Protein AF-0000000079574911 (afdb_homodimer)

pLDDT: mean 96.58, std 6.2, range [45.34, 98.94]

Radius of gyration: 18.19 Å; Cα contacts (8 Å, |Δi|>4): 536; chains: 2; bounding box: 44×53×42 Å

Nearest PDB structures (foldseek):
  3i4s-assembly1_B  TM=9.202E-01  e=1.254E-10  Bradyrhizobium japonicum
  3nrd-assembly1_A  TM=9.261E-01  e=1.415E-10  Sinorhizobium meliloti 1021
  3ohe-assembly1_B  TM=9.114E-01  e=4.460E-10  Marinobacter nauticus VT8
  3i24-assembly1_B  TM=9.074E-01  e=1.405E-09  Aliivibrio fischeri ES114
  2oik-assembly2_D  TM=7.688E-01  e=1.503E-10  Methylobacillus flagellatus KT

Sequence (278 aa):
MKDCYYCEKGEKLNQLMTHIADMGNASIYLFRDQTHKGKCIVVFNTDHRTEWYQLNQEEQSELIYAVAKTAEALHNVFNPDKINYATYGDKVSHLHVHVVPKYENGPDWGGPFKDDRTPVILSEEEYIRRVEQIREHLTMKDCYYCEKGEKLNQLMTHIADMGNASIYLFRDQTHKGKCIVVFNTDHRTEWYQLNQEEQSELIYAVAKTAEALHNVFNPDKINYATYGDKVSHLHVHVVPKYENGPDWGGPFKDDRTPVILSEEEYIRRVEQIREHLT

Structure (mmCIF, N/CA/C/O backbone):
data_AF-0000000079574911-model_v1
#
loop_
_entity.id
_entity.type
_entity.pdbx_description
1 polymer 'HIT domain-containing protein'
#
loop_
_atom_site.group_PDB
_atom_site.id
_atom_site.type_symbol
_atom_site.label_atom_id
_atom_site.label_alt_id
_atom_site.label_comp_id
_atom_site.label_asym_id
_atom_site.label_entity_id
_atom_site.label_seq_id
_atom_site.pdbx_PDB_ins_code
_atom_site.Cartn_x
_atom_site.Cartn_y
_atom_site.Cartn_z
_atom_site.occupancy
_atom_site.B_iso_or_equiv
_atom_site.auth_seq_id
_atom_site.auth_comp_id
_atom_site.auth_asym_id
_atom_site.auth_atom_id
_atom_site.pdbx_PDB_model_num
ATOM 1 N N . MET A 1 1 ? -19.406 10.469 -11.781 1 45.34 1 MET A N 1
ATOM 2 C CA . MET A 1 1 ? -18.891 9.688 -10.664 1 45.34 1 MET A CA 1
ATOM 3 C C . MET A 1 1 ? -19.438 10.188 -9.336 1 45.34 1 MET A C 1
ATOM 5 O O . MET A 1 1 ? -18.938 11.172 -8.781 1 45.34 1 MET A O 1
ATOM 9 N N . LYS A 1 2 ? -20.672 10.102 -8.828 1 58.12 2 LYS A N 1
ATOM 10 C CA . LYS A 1 2 ? -21.484 10.68 -7.766 1 58.12 2 LYS A CA 1
ATOM 11 C C . LYS A 1 2 ? -21.062 10.164 -6.395 1 58.12 2 LYS A C 1
ATOM 13 O O . LYS A 1 2 ? -20.766 8.969 -6.238 1 58.12 2 LYS A O 1
ATOM 18 N N . ASP A 1 3 ? -20.297 11.102 -5.555 1 84.62 3 ASP A N 1
ATOM 19 C CA . ASP A 1 3 ? -20.156 11.016 -4.102 1 84.62 3 ASP A CA 1
ATOM 20 C C . ASP A 1 3 ? -18.734 10.633 -3.711 1 84.62 3 ASP A C 1
ATOM 22 O O . ASP A 1 3 ? -18.531 9.805 -2.82 1 84.62 3 ASP A O 1
ATOM 26 N N . CYS A 1 4 ? -17.812 10.898 -4.559 1 94 4 CYS A N 1
ATOM 27 C CA . CYS A 1 4 ? -16.422 10.734 -4.191 1 94 4 CYS A CA 1
ATOM 28 C C . CYS A 1 4 ? -15.844 12.031 -3.625 1 94 4 CYS A C 1
ATOM 30 O O . CYS A 1 4 ? -15.625 12.992 -4.359 1 94 4 CYS A O 1
ATOM 32 N N . TYR A 1 5 ? -15.531 12.031 -2.363 1 91.75 5 TYR A N 1
ATOM 33 C CA . TYR A 1 5 ? -15.156 13.289 -1.727 1 91.75 5 TYR A CA 1
ATOM 34 C C . TYR A 1 5 ? -13.742 13.695 -2.111 1 91.75 5 TYR A C 1
ATOM 36 O O . TYR A 1 5 ? -13.344 14.844 -1.914 1 91.75 5 TYR A O 1
ATOM 44 N N . TYR A 1 6 ? -12.953 12.75 -2.66 1 95.12 6 TYR A N 1
ATOM 45 C CA . TYR A 1 6 ? -11.648 13.133 -3.197 1 95.12 6 TYR A CA 1
ATOM 46 C C . TYR A 1 6 ? -11.805 13.906 -4.496 1 95.12 6 TYR A C 1
ATOM 48 O O . TYR A 1 6 ? -11.023 14.82 -4.781 1 95.12 6 TYR A O 1
ATOM 56 N N . CYS A 1 7 ? -12.781 13.5 -5.309 1 94.5 7 CYS A N 1
ATOM 57 C CA . CYS A 1 7 ? -13.055 14.211 -6.555 1 94.5 7 CYS A CA 1
ATOM 58 C C . CYS A 1 7 ? -13.664 15.586 -6.281 1 94.5 7 CYS A C 1
ATOM 60 O O . CYS A 1 7 ? -13.352 16.547 -6.977 1 94.5 7 CYS A O 1
ATOM 62 N N . GLU A 1 8 ? -14.516 15.555 -5.293 1 91.44 8 GLU A N 1
ATOM 63 C CA . GLU A 1 8 ? -15.258 16.781 -4.992 1 91.44 8 GLU A CA 1
ATOM 64 C C . GLU A 1 8 ? -14.375 17.797 -4.277 1 91.44 8 GLU A C 1
ATOM 66 O O . GLU A 1 8 ? -14.523 19 -4.48 1 91.44 8 GLU A O 1
ATOM 71 N N . LYS A 1 9 ? -13.461 17.359 -3.43 1 91.06 9 LYS A N 1
ATOM 72 C CA . LYS A 1 9 ? -12.539 18.172 -2.639 1 91.06 9 LYS A CA 1
ATOM 73 C C . LYS A 1 9 ? -13.297 19.188 -1.793 1 91.06 9 LYS A C 1
ATOM 75 O O . LYS A 1 9 ? -12.945 20.375 -1.766 1 91.06 9 LYS A O 1
ATOM 80 N N . GLY A 1 10 ? -14.328 18.75 -1.106 1 90.69 10 GLY A N 1
ATOM 81 C CA . GLY A 1 10 ? -15.211 19.641 -0.366 1 90.69 10 GLY A CA 1
ATOM 82 C C . GLY A 1 10 ? -15.125 19.438 1.137 1 90.69 10 GLY A C 1
ATOM 83 O O . GLY A 1 10 ? -14.07 19.094 1.668 1 90.69 10 GLY A O 1
ATOM 84 N N . GLU A 1 11 ? -16.234 19.75 1.777 1 91.69 11 GLU A N 1
ATOM 85 C CA . GLU A 1 11 ? -16.297 19.812 3.234 1 91.69 11 GLU A CA 1
ATOM 86 C C . GLU A 1 11 ? -16.016 18.438 3.859 1 91.69 11 GLU A C 1
ATOM 88 O O . GLU A 1 11 ? -15.367 18.359 4.898 1 91.69 11 GLU A O 1
ATOM 93 N N . LYS A 1 12 ? -16.562 17.5 3.24 1 92.81 12 LYS A N 1
ATOM 94 C CA . LYS A 1 12 ? -16.344 16.156 3.789 1 92.81 12 LYS A CA 1
ATOM 95 C C . LYS A 1 12 ? -14.867 15.812 3.852 1 92.81 12 LYS A C 1
ATOM 97 O O . LYS A 1 12 ? -14.391 15.281 4.855 1 92.81 12 LYS A O 1
ATOM 102 N N . LEU A 1 13 ? -14.141 16.047 2.789 1 94.88 13 LEU A N 1
ATOM 103 C CA . LEU A 1 13 ? -12.703 15.82 2.76 1 94.88 13 LEU A CA 1
ATOM 104 C C . LEU A 1 13 ? -12.008 16.625 3.854 1 94.88 13 LEU A C 1
ATOM 106 O O . LEU A 1 13 ? -11.156 16.094 4.578 1 94.88 13 LEU A O 1
ATOM 110 N N . ASN A 1 14 ? -12.445 17.812 4.117 1 93.44 14 ASN A N 1
ATOM 111 C CA . ASN A 1 14 ? -11.82 18.719 5.07 1 93.44 14 ASN A CA 1
ATOM 112 C C . ASN A 1 14 ? -12.086 18.297 6.512 1 93.44 14 ASN A C 1
ATOM 114 O O . ASN A 1 14 ? -11.328 18.641 7.418 1 93.44 14 ASN A O 1
ATOM 118 N N . GLN A 1 15 ? -13.148 17.656 6.672 1 94.88 15 GLN A N 1
ATOM 119 C CA . GLN A 1 15 ? -13.461 17.141 8 1 94.88 15 GLN A CA 1
ATOM 120 C C . GLN A 1 15 ? -12.578 15.953 8.352 1 94.88 15 GLN A C 1
ATOM 122 O O . GLN A 1 15 ? -12.305 15.703 9.531 1 94.88 15 GLN A O 1
ATOM 127 N N . LEU A 1 16 ? -12.016 15.359 7.32 1 96.31 16 LEU A N 1
ATOM 128 C CA . LEU A 1 16 ? -11.289 14.109 7.543 1 96.31 16 LEU A CA 1
ATOM 129 C C . LEU A 1 16 ? -9.789 14.352 7.578 1 96.31 16 LEU A C 1
ATOM 131 O O . LEU A 1 16 ? -9.039 13.555 8.141 1 96.31 16 LEU A O 1
ATOM 135 N N . MET A 1 17 ? -9.383 15.406 6.891 1 97.81 17 MET A N 1
ATOM 136 C CA . MET A 1 17 ? -7.941 15.586 6.758 1 97.81 17 MET A CA 1
ATOM 137 C C . MET A 1 17 ? -7.602 17.031 6.402 1 97.81 17 MET A C 1
ATOM 139 O O . MET A 1 17 ? -8.461 17.766 5.91 1 97.81 17 MET A O 1
ATOM 143 N N . THR A 1 18 ? -6.391 17.438 6.668 1 97.94 18 THR A N 1
ATOM 144 C CA . THR A 1 18 ? -5.891 18.781 6.402 1 97.94 18 THR A CA 1
ATOM 145 C C . THR A 1 18 ? -4.879 18.766 5.262 1 97.94 18 THR A C 1
ATOM 147 O O . THR A 1 18 ? -3.924 17.984 5.281 1 97.94 18 THR A O 1
ATOM 150 N N . HIS A 1 19 ? -5.059 19.625 4.355 1 98.12 19 HIS A N 1
ATOM 151 C CA . HIS A 1 19 ? -4.184 19.703 3.191 1 98.12 19 HIS A CA 1
ATOM 152 C C . HIS A 1 19 ? -2.785 20.172 3.588 1 98.12 19 HIS A C 1
ATOM 154 O O . HIS A 1 19 ? -2.641 21.125 4.363 1 98.12 19 HIS A O 1
ATOM 160 N N . ILE A 1 20 ? -1.812 19.516 3.059 1 98.69 20 ILE A N 1
ATOM 161 C CA . ILE A 1 20 ? -0.427 19.891 3.316 1 98.69 20 ILE A CA 1
ATOM 162 C C . ILE A 1 20 ? 0.171 20.547 2.07 1 98.69 20 ILE A C 1
ATOM 164 O O . ILE A 1 20 ? 0.67 21.672 2.131 1 98.69 20 ILE A O 1
ATOM 168 N N . ALA A 1 21 ? 0.133 19.828 0.912 1 98.5 21 ALA A N 1
ATOM 169 C CA . ALA A 1 21 ? 0.752 20.312 -0.324 1 98.5 21 ALA A CA 1
ATOM 170 C C . ALA A 1 21 ? 0.269 19.5 -1.524 1 98.5 21 ALA A C 1
ATOM 172 O O . ALA A 1 21 ? -0.296 18.422 -1.362 1 98.5 21 ALA A O 1
ATOM 173 N N . ASP A 1 22 ? 0.431 20.109 -2.68 1 98.12 22 ASP A N 1
ATOM 174 C CA . ASP A 1 22 ? 0.343 19.359 -3.936 1 98.12 22 ASP A CA 1
ATOM 175 C C . ASP A 1 22 ? 1.729 19.109 -4.523 1 98.12 22 ASP A C 1
ATOM 177 O O . ASP A 1 22 ? 2.611 19.969 -4.441 1 98.12 22 ASP A O 1
ATOM 181 N N . MET A 1 23 ? 1.901 17.953 -5.043 1 97.69 23 MET A N 1
ATOM 182 C CA . MET A 1 23 ? 3.146 17.562 -5.703 1 97.69 23 MET A CA 1
ATOM 183 C C . MET A 1 23 ? 2.865 16.781 -6.98 1 97.69 23 MET A C 1
ATOM 185 O O . MET A 1 23 ? 2.58 15.586 -6.934 1 97.69 23 MET A O 1
ATOM 189 N N . GLY A 1 24 ? 3.07 17.469 -8.102 1 97.31 24 GLY A N 1
ATOM 190 C CA . GLY A 1 24 ? 2.717 16.812 -9.352 1 97.31 24 GLY A CA 1
ATOM 191 C C . GLY A 1 24 ? 1.253 16.422 -9.422 1 97.31 24 GLY A C 1
ATOM 192 O O . GLY A 1 24 ? 0.369 17.266 -9.266 1 97.31 24 GLY A O 1
ATOM 193 N N . ASN A 1 25 ? 0.989 15.125 -9.641 1 98.62 25 ASN A N 1
ATOM 194 C CA . ASN A 1 25 ? -0.375 14.617 -9.758 1 98.62 25 ASN A CA 1
ATOM 195 C C . ASN A 1 25 ? -0.915 14.133 -8.422 1 98.62 25 ASN A C 1
ATOM 197 O O . ASN A 1 25 ? -1.864 13.344 -8.383 1 98.62 25 ASN A O 1
ATOM 201 N N . ALA A 1 26 ? -0.334 14.578 -7.332 1 98.69 26 ALA A N 1
ATOM 202 C CA . ALA A 1 26 ? -0.709 14.102 -6.004 1 98.69 26 ALA A CA 1
ATOM 203 C C . ALA A 1 26 ? -1.082 15.258 -5.086 1 98.69 26 ALA A C 1
ATOM 205 O O . ALA A 1 26 ? -0.476 16.328 -5.152 1 98.69 26 ALA A O 1
ATOM 206 N N . SER A 1 27 ? -2.074 15.016 -4.27 1 98.62 27 SER A N 1
ATOM 207 C CA . SER A 1 27 ? -2.35 15.867 -3.117 1 98.62 27 SER A CA 1
ATOM 208 C C . SER A 1 27 ? -2.041 15.148 -1.81 1 98.62 27 SER A C 1
ATOM 210 O O . SER A 1 27 ? -2.393 13.977 -1.641 1 98.62 27 SER A O 1
ATOM 212 N N . ILE A 1 28 ? -1.37 15.844 -0.917 1 98.88 28 ILE A N 1
ATOM 213 C CA . ILE A 1 28 ? -0.935 15.273 0.352 1 98.88 28 ILE A CA 1
ATOM 214 C C . ILE A 1 28 ? -1.732 15.891 1.498 1 98.88 28 ILE A C 1
ATOM 216 O O . ILE A 1 28 ? -1.882 17.109 1.57 1 98.88 28 ILE A O 1
ATOM 220 N N . TYR A 1 29 ? -2.221 15.039 2.4 1 98.88 29 TYR A N 1
ATOM 221 C CA . TYR A 1 29 ? -3.031 15.484 3.529 1 98.88 29 TYR A CA 1
ATOM 222 C C . TYR A 1 29 ? -2.52 14.883 4.836 1 98.88 29 TYR A C 1
ATOM 224 O O . TYR A 1 29 ? -2.033 13.75 4.855 1 98.88 29 TYR A O 1
ATOM 232 N N . LEU A 1 30 ? -2.613 15.656 5.898 1 98.94 30 LEU A N 1
ATOM 233 C CA . LEU A 1 30 ? -2.518 15.094 7.242 1 98.94 30 LEU A CA 1
ATOM 234 C C . LEU A 1 30 ? -3.867 14.555 7.707 1 98.94 30 LEU A C 1
ATOM 236 O O . LEU A 1 30 ? -4.855 15.297 7.738 1 98.94 30 LEU A O 1
ATOM 240 N N . PHE A 1 31 ? -3.93 13.297 7.98 1 98.75 31 PHE A N 1
ATOM 241 C CA . PHE A 1 31 ? -5.18 12.695 8.422 1 98.75 31 PHE A CA 1
ATOM 242 C C . PHE A 1 31 ? -5.559 13.195 9.812 1 98.75 31 PHE A C 1
ATOM 244 O O . PHE A 1 31 ? -4.684 13.406 10.656 1 98.75 31 PHE A O 1
ATOM 251 N N . ARG A 1 32 ? -6.75 13.359 10.094 1 98 32 ARG A N 1
ATOM 252 C CA . ARG A 1 32 ? -7.168 13.906 11.375 1 98 32 ARG A CA 1
ATOM 253 C C . ARG A 1 32 ? -6.953 12.898 12.5 1 98 32 ARG A C 1
ATOM 255 O O . ARG A 1 32 ? -6.59 13.273 13.617 1 98 32 ARG A O 1
ATOM 262 N N . ASP A 1 33 ? -7.336 11.594 12.227 1 98.19 33 ASP A N 1
ATOM 263 C CA . ASP A 1 33 ? -7.035 10.562 13.219 1 98.19 33 ASP A CA 1
ATOM 264 C C . ASP A 1 33 ? -5.535 10.281 13.281 1 98.19 33 ASP A C 1
ATOM 266 O O . ASP A 1 33 ? -4.965 9.688 12.367 1 98.19 33 ASP A O 1
ATOM 270 N N . GLN A 1 34 ? -4.938 10.641 14.414 1 98.56 34 GLN A N 1
ATOM 271 C CA . GLN A 1 34 ? -3.488 10.531 14.555 1 98.56 34 GLN A CA 1
ATOM 272 C C . GLN A 1 34 ? -3.113 9.43 15.547 1 98.56 34 GLN A C 1
ATOM 274 O O . GLN A 1 34 ? -2.137 9.562 16.281 1 98.56 34 GLN A O 1
ATOM 279 N N . THR A 1 35 ? -3.996 8.391 15.578 1 98.38 35 THR A N 1
ATOM 280 C CA . THR A 1 35 ? -3.604 7.184 16.297 1 98.38 35 THR A CA 1
ATOM 281 C C . THR A 1 35 ? -2.166 6.797 15.969 1 98.38 35 THR A C 1
ATOM 283 O O . THR A 1 35 ? -1.395 6.43 16.859 1 98.38 35 THR A O 1
ATOM 286 N N . HIS A 1 36 ? -1.841 6.828 14.688 1 98.56 36 HIS A N 1
ATOM 287 C CA . HIS A 1 36 ? -0.463 6.734 14.219 1 98.56 36 HIS A CA 1
ATOM 288 C C . HIS A 1 36 ? 0.112 8.109 13.906 1 98.56 36 HIS A C 1
ATOM 290 O O . HIS A 1 36 ? -0.225 8.719 12.891 1 98.56 36 HIS A O 1
ATOM 296 N N . LYS A 1 37 ? 0.982 8.547 14.789 1 98.62 37 LYS A N 1
ATOM 297 C CA . LYS A 1 37 ? 1.513 9.906 14.719 1 98.62 37 LYS A CA 1
ATOM 298 C C . LYS A 1 37 ? 2.158 10.172 13.359 1 98.62 37 LYS A C 1
ATOM 300 O O . LYS A 1 37 ? 3.121 9.508 12.984 1 98.62 37 LYS A O 1
ATOM 305 N N . GLY A 1 38 ? 1.586 11.164 12.641 1 98.81 38 GLY A N 1
ATOM 306 C CA . GLY A 1 38 ? 2.141 11.57 11.359 1 98.81 38 GLY A CA 1
ATOM 307 C C . GLY A 1 38 ? 1.411 10.969 10.172 1 98.81 38 GLY A C 1
ATOM 308 O O . GLY A 1 38 ? 1.747 11.25 9.023 1 98.81 38 GLY A O 1
ATOM 309 N N . LYS A 1 39 ? 0.353 10.164 10.445 1 98.88 39 LYS A N 1
ATOM 310 C CA . LYS A 1 39 ? -0.368 9.508 9.359 1 98.88 39 LYS A CA 1
ATOM 311 C C . LYS A 1 39 ? -0.831 10.523 8.312 1 98.88 39 LYS A C 1
ATOM 313 O O . LYS A 1 39 ? -1.514 11.492 8.648 1 98.88 39 LYS A O 1
ATOM 318 N N . CYS A 1 40 ? -0.491 10.266 7.102 1 98.94 40 CYS A N 1
ATOM 319 C CA . CYS A 1 40 ? -0.883 11.086 5.965 1 98.94 40 CYS A CA 1
ATOM 320 C C . CYS A 1 40 ? -1.604 10.25 4.91 1 98.94 40 CYS A C 1
ATOM 322 O O . CYS A 1 40 ? -1.5 9.023 4.906 1 98.94 40 CYS A O 1
ATOM 324 N N . ILE A 1 41 ? -2.299 10.953 4.078 1 98.81 41 ILE A N 1
ATOM 325 C CA . ILE A 1 41 ? -2.928 10.391 2.887 1 98.81 41 ILE A CA 1
ATOM 326 C C . ILE A 1 41 ? -2.398 11.102 1.643 1 98.81 41 ILE A C 1
ATOM 328 O O . ILE A 1 41 ? -2.355 12.336 1.596 1 98.81 41 ILE A O 1
ATOM 332 N N . VAL A 1 42 ? -1.888 10.359 0.712 1 98.94 42 VAL A N 1
ATOM 333 C CA . VAL A 1 42 ? -1.497 10.891 -0.589 1 98.94 42 VAL A CA 1
ATOM 334 C C . VAL A 1 42 ? -2.51 10.469 -1.648 1 98.94 42 VAL A C 1
ATOM 336 O O . VAL A 1 42 ? -2.729 9.273 -1.859 1 98.94 42 VAL A O 1
ATOM 339 N N . VAL A 1 43 ? -3.105 11.445 -2.328 1 98.75 43 VAL A N 1
ATOM 340 C CA . VAL A 1 43 ? -4.227 11.203 -3.23 1 98.75 43 VAL A CA 1
ATOM 341 C C . VAL A 1 43 ? -3.807 11.5 -4.668 1 98.75 43 VAL A C 1
ATOM 343 O O . VAL A 1 43 ? -3.188 12.531 -4.941 1 98.75 43 VAL A O 1
ATOM 346 N N . PHE A 1 44 ? -4.047 10.539 -5.605 1 98.88 44 PHE A N 1
ATOM 347 C CA . PHE A 1 44 ? -3.951 10.891 -7.016 1 98.88 44 PHE A CA 1
ATOM 348 C C . PHE A 1 44 ? -4.98 11.953 -7.383 1 98.88 44 PHE A C 1
ATOM 350 O O . PHE A 1 44 ? -6.184 11.727 -7.262 1 98.88 44 PHE A O 1
ATOM 357 N N . ASN A 1 45 ? -4.559 13.086 -7.949 1 97.62 45 ASN A N 1
ATOM 358 C CA . ASN A 1 45 ? -5.477 14.219 -7.945 1 97.62 45 ASN A CA 1
ATOM 359 C C . ASN A 1 45 ? -5.836 14.656 -9.367 1 97.62 45 ASN A C 1
ATOM 361 O O . ASN A 1 45 ? -6.449 15.703 -9.562 1 97.62 45 ASN A O 1
ATOM 365 N N . THR A 1 46 ? -5.523 13.898 -10.375 1 95.44 46 THR A N 1
ATOM 366 C CA . THR A 1 46 ? -5.785 14.305 -11.75 1 95.44 46 THR A CA 1
ATOM 367 C C . THR A 1 46 ? -7.195 13.906 -12.172 1 95.44 46 THR A C 1
ATOM 369 O O . THR A 1 46 ? -7.891 14.68 -12.836 1 95.44 46 THR A O 1
ATOM 372 N N . ASP A 1 47 ? -7.586 12.727 -11.859 1 95.81 47 ASP A N 1
ATOM 373 C CA . ASP A 1 47 ? -8.891 12.164 -12.188 1 95.81 47 ASP A CA 1
ATOM 374 C C . ASP A 1 47 ? -9.258 11.023 -11.242 1 95.81 47 ASP A C 1
ATOM 376 O O . ASP A 1 47 ? -8.445 10.625 -10.406 1 95.81 47 ASP A O 1
ATOM 380 N N . HIS A 1 48 ? -10.539 10.656 -11.352 1 97.44 48 HIS A N 1
ATOM 381 C CA . HIS A 1 48 ? -10.953 9.5 -10.562 1 97.44 48 HIS A CA 1
ATOM 382 C C . HIS A 1 48 ? -10.406 8.203 -11.148 1 97.44 48 HIS A C 1
ATOM 384 O O . HIS A 1 48 ? -10.875 7.746 -12.195 1 97.44 48 HIS A O 1
ATOM 390 N N . ARG A 1 49 ? -9.398 7.734 -10.57 1 98.19 49 ARG A N 1
ATOM 391 C CA . ARG A 1 49 ? -8.836 6.41 -10.844 1 98.19 49 ARG A CA 1
ATOM 392 C C . ARG A 1 49 ? -8.898 5.523 -9.602 1 98.19 49 ARG A C 1
ATOM 394 O O . ARG A 1 49 ? -8.93 6.027 -8.477 1 98.19 49 ARG A O 1
ATOM 401 N N . THR A 1 50 ? -8.898 4.238 -9.867 1 98.12 50 THR A N 1
ATOM 402 C CA . THR A 1 50 ? -9.102 3.359 -8.719 1 98.12 50 THR A CA 1
ATOM 403 C C . THR A 1 50 ? -7.918 2.418 -8.539 1 98.12 50 THR A C 1
ATOM 405 O O . THR A 1 50 ? -7.734 1.84 -7.465 1 98.12 50 THR A O 1
ATOM 408 N N . GLU A 1 51 ? -7.168 2.232 -9.672 1 98.75 51 GLU A N 1
ATOM 409 C CA . GLU A 1 51 ? -6.062 1.279 -9.664 1 98.75 51 GLU A CA 1
ATOM 410 C C . GLU A 1 51 ? -4.785 1.911 -10.203 1 98.75 51 GLU A C 1
ATOM 412 O O . GLU A 1 51 ? -4.832 2.742 -11.109 1 98.75 51 GLU A O 1
ATOM 417 N N . TRP A 1 52 ? -3.656 1.384 -9.68 1 98.81 52 TRP A N 1
ATOM 418 C CA . TRP A 1 52 ? -2.357 1.868 -10.141 1 98.81 52 TRP A CA 1
ATOM 419 C C . TRP A 1 52 ? -2.174 1.611 -11.633 1 98.81 52 TRP A C 1
ATOM 421 O O . TRP A 1 52 ? -1.602 2.439 -12.344 1 98.81 52 TRP A O 1
ATOM 431 N N . TYR A 1 53 ? -2.686 0.444 -12.125 1 98.75 53 TYR A N 1
ATOM 432 C CA . TYR A 1 53 ? -2.434 0.069 -13.516 1 98.75 53 TYR A CA 1
ATOM 433 C C . TYR A 1 53 ? -3.314 0.873 -14.461 1 98.75 53 TYR A C 1
ATOM 435 O O . TYR A 1 53 ? -3.158 0.79 -15.688 1 98.75 53 TYR A O 1
ATOM 443 N N . GLN A 1 54 ? -4.266 1.651 -13.992 1 98.81 54 GLN A N 1
ATOM 444 C CA . GLN A 1 54 ? -5.066 2.562 -14.812 1 98.81 54 GLN A CA 1
ATOM 445 C C . GLN A 1 54 ? -4.297 3.846 -15.117 1 98.81 54 GLN A C 1
ATOM 447 O O . GLN A 1 54 ? -4.703 4.625 -15.977 1 98.81 54 GLN A O 1
ATOM 452 N N . LEU A 1 55 ? -3.207 4.094 -14.391 1 98.81 55 LEU A N 1
ATOM 453 C CA . LEU A 1 55 ? -2.314 5.215 -14.648 1 98.81 55 LEU A CA 1
ATOM 454 C C . LEU A 1 55 ? -1.267 4.848 -15.695 1 98.81 55 LEU A C 1
ATOM 456 O O . LEU A 1 55 ? -0.811 3.703 -15.742 1 98.81 55 LEU A O 1
ATOM 460 N N . ASN A 1 56 ? -0.861 5.859 -16.469 1 98.5 56 ASN A N 1
ATOM 461 C CA . ASN A 1 56 ? 0.302 5.59 -17.297 1 98.5 56 ASN A CA 1
ATOM 462 C C . ASN A 1 56 ? 1.598 5.641 -16.5 1 98.5 56 ASN A C 1
ATOM 464 O O . ASN A 1 56 ? 1.591 6.023 -15.328 1 98.5 56 ASN A O 1
ATOM 468 N N . GLN A 1 57 ? 2.654 5.266 -17.109 1 98.25 57 GLN A N 1
ATOM 469 C CA . GLN A 1 57 ? 3.908 5.09 -16.391 1 98.25 57 GLN A CA 1
ATOM 470 C C . GLN A 1 57 ? 4.379 6.406 -15.773 1 98.25 57 GLN A C 1
ATOM 472 O O . GLN A 1 57 ? 4.934 6.426 -14.672 1 98.25 57 GLN A O 1
ATOM 477 N N . GLU A 1 58 ? 4.23 7.434 -16.531 1 98.5 58 GLU A N 1
ATOM 478 C CA . GLU A 1 58 ? 4.625 8.742 -16 1 98.5 58 GLU A CA 1
ATOM 479 C C . GLU A 1 58 ? 3.803 9.117 -14.773 1 98.5 58 GLU A C 1
ATOM 481 O O . GLU A 1 58 ? 4.348 9.602 -13.781 1 98.5 58 GLU A O 1
ATOM 486 N N . GLU A 1 59 ? 2.51 8.883 -14.836 1 98.81 59 GLU A N 1
ATOM 487 C CA . GLU A 1 59 ? 1.618 9.164 -13.711 1 98.81 59 GLU A CA 1
ATOM 488 C C . GLU A 1 59 ? 1.961 8.297 -12.508 1 98.81 59 GLU A C 1
ATOM 490 O O . GLU A 1 59 ? 1.964 8.781 -11.375 1 98.81 59 GLU A O 1
ATOM 495 N N . GLN A 1 60 ? 2.256 7.023 -12.781 1 98.88 60 GLN A N 1
ATOM 496 C CA . GLN A 1 60 ? 2.689 6.133 -11.711 1 98.88 60 GLN A CA 1
ATOM 497 C C . GLN A 1 60 ? 3.938 6.672 -11.016 1 98.88 60 GLN A C 1
ATOM 499 O O . GLN A 1 60 ? 3.996 6.727 -9.789 1 98.88 60 GLN A O 1
ATOM 504 N N . SER A 1 61 ? 4.883 7.051 -11.805 1 98.81 61 SER A N 1
ATOM 505 C CA . SER A 1 61 ? 6.168 7.531 -11.305 1 98.81 61 SER A CA 1
ATOM 506 C C . SER A 1 61 ? 5.992 8.781 -10.445 1 98.81 61 SER A C 1
ATOM 508 O O . SER A 1 61 ? 6.613 8.906 -9.391 1 98.81 61 SER A O 1
ATOM 510 N N . GLU A 1 62 ? 5.172 9.68 -10.914 1 98.69 62 GLU A N 1
ATOM 511 C CA . GLU A 1 62 ? 4.945 10.922 -10.18 1 98.69 62 GLU A CA 1
ATOM 512 C C . GLU A 1 62 ? 4.254 10.648 -8.844 1 98.69 62 GLU A C 1
ATOM 514 O O . GLU A 1 62 ? 4.621 11.227 -7.82 1 98.69 62 GLU A O 1
ATOM 519 N N . LEU A 1 63 ? 3.291 9.797 -8.875 1 98.88 63 LEU A N 1
ATOM 520 C CA . LEU A 1 63 ? 2.539 9.531 -7.656 1 98.88 63 LEU A CA 1
ATOM 521 C C . LEU A 1 63 ? 3.414 8.828 -6.625 1 98.88 63 LEU A C 1
ATOM 523 O O . LEU A 1 63 ? 3.418 9.203 -5.449 1 98.88 63 LEU A O 1
ATOM 527 N N . ILE A 1 64 ? 4.188 7.84 -7.059 1 98.94 64 ILE A N 1
ATOM 528 C CA . ILE A 1 64 ? 4.992 7.102 -6.094 1 98.94 64 ILE A CA 1
ATOM 529 C C . ILE A 1 64 ? 6.109 7.996 -5.559 1 98.94 64 ILE A C 1
ATOM 531 O O . ILE A 1 64 ? 6.492 7.891 -4.395 1 98.94 64 ILE A O 1
ATOM 535 N N . TYR A 1 65 ? 6.559 8.898 -6.395 1 98.88 65 TYR A N 1
ATOM 536 C CA . TYR A 1 65 ? 7.551 9.867 -5.93 1 98.88 65 TYR A CA 1
ATOM 537 C C . TYR A 1 65 ? 6.992 10.719 -4.801 1 98.88 65 TYR A C 1
ATOM 539 O O . TYR A 1 65 ? 7.66 10.93 -3.785 1 98.88 65 TYR A O 1
ATOM 547 N N . ALA A 1 66 ? 5.785 11.203 -4.984 1 98.88 66 ALA A N 1
ATOM 548 C CA . ALA A 1 66 ? 5.137 11.992 -3.939 1 98.88 66 ALA A CA 1
ATOM 549 C C . ALA A 1 66 ? 4.973 11.18 -2.658 1 98.88 66 ALA A C 1
ATOM 551 O O . ALA A 1 66 ? 5.172 11.695 -1.558 1 98.88 66 ALA A O 1
ATOM 552 N N . VAL A 1 67 ? 4.605 9.938 -2.791 1 98.94 67 VAL A N 1
ATOM 553 C CA . VAL A 1 67 ? 4.457 9.039 -1.646 1 98.94 67 VAL A CA 1
ATOM 554 C C . VAL A 1 67 ? 5.793 8.906 -0.921 1 98.94 67 VAL A C 1
ATOM 556 O O . VAL A 1 67 ? 5.867 9.055 0.3 1 98.94 67 VAL A O 1
ATOM 559 N N . ALA A 1 68 ? 6.863 8.664 -1.693 1 98.94 68 ALA A N 1
ATOM 560 C CA . ALA A 1 68 ? 8.195 8.484 -1.121 1 98.94 68 ALA A CA 1
ATOM 561 C C . ALA A 1 68 ? 8.68 9.766 -0.443 1 98.94 68 ALA A C 1
ATOM 563 O O . ALA A 1 68 ? 9.258 9.719 0.644 1 98.94 68 ALA A O 1
ATOM 564 N N . LYS A 1 69 ? 8.422 10.836 -1.056 1 98.88 69 LYS A N 1
ATOM 565 C CA . LYS A 1 69 ? 8.828 12.117 -0.476 1 98.88 69 LYS A CA 1
ATOM 566 C C . LYS A 1 69 ? 8.055 12.406 0.808 1 98.88 69 LYS A C 1
ATOM 568 O O . LYS A 1 69 ? 8.609 12.961 1.759 1 98.88 69 LYS A O 1
ATOM 573 N N . THR A 1 70 ? 6.77 12.102 0.773 1 98.94 70 THR A N 1
ATOM 574 C CA . THR A 1 70 ? 5.977 12.242 1.99 1 98.94 70 THR A CA 1
ATOM 575 C C . THR A 1 70 ? 6.566 11.398 3.117 1 98.94 70 THR A C 1
ATOM 577 O O . THR A 1 70 ? 6.766 11.891 4.23 1 98.94 70 THR A O 1
ATOM 580 N N . ALA A 1 71 ? 6.879 10.172 2.82 1 98.94 71 ALA A N 1
ATOM 581 C CA . ALA A 1 71 ? 7.465 9.266 3.805 1 98.94 71 ALA A CA 1
ATOM 582 C C . ALA A 1 71 ? 8.789 9.812 4.332 1 98.94 71 ALA A C 1
ATOM 584 O O . ALA A 1 71 ? 9.062 9.742 5.535 1 98.94 71 ALA A O 1
ATOM 585 N N . GLU A 1 72 ? 9.57 10.328 3.467 1 98.88 72 GLU A N 1
ATOM 586 C CA . GLU A 1 72 ? 10.852 10.914 3.863 1 98.88 72 GLU A CA 1
ATOM 587 C C . GLU A 1 72 ? 10.648 12.102 4.797 1 98.88 72 GLU A C 1
ATOM 589 O O . GLU A 1 72 ? 11.352 12.234 5.801 1 98.88 72 GLU A O 1
ATOM 594 N N . ALA A 1 73 ? 9.711 12.93 4.402 1 98.94 73 ALA A N 1
ATOM 595 C CA . ALA A 1 73 ? 9.398 14.07 5.258 1 98.94 73 ALA A CA 1
ATOM 596 C C . ALA A 1 73 ? 8.961 13.609 6.648 1 98.94 73 ALA A C 1
ATOM 598 O O . ALA A 1 73 ? 9.398 14.172 7.656 1 98.94 73 ALA A O 1
ATOM 599 N N . LEU A 1 74 ? 8.117 12.617 6.711 1 98.94 74 LEU A N 1
ATOM 600 C CA . LEU A 1 74 ? 7.637 12.086 7.984 1 98.94 74 LEU A CA 1
ATOM 601 C C . LEU A 1 74 ? 8.789 11.5 8.797 1 98.94 74 LEU A C 1
ATOM 603 O O . LEU A 1 74 ? 8.82 11.641 10.023 1 98.94 74 LEU A O 1
ATOM 607 N N . HIS A 1 75 ? 9.703 10.836 8.102 1 98.81 75 HIS A N 1
ATOM 608 C CA . HIS A 1 75 ? 10.891 10.336 8.773 1 98.81 75 HIS A CA 1
ATOM 609 C C . HIS A 1 75 ? 11.688 11.469 9.414 1 98.81 75 HIS A C 1
ATOM 611 O O . HIS A 1 75 ? 12.117 11.359 10.562 1 98.81 75 HIS A O 1
ATOM 617 N N . ASN A 1 76 ? 11.859 12.477 8.672 1 98.75 76 ASN A N 1
ATOM 618 C CA . ASN A 1 76 ? 12.664 13.602 9.141 1 98.75 76 ASN A CA 1
ATOM 619 C C . ASN A 1 76 ? 11.984 14.336 10.281 1 98.75 76 ASN A C 1
ATOM 621 O O . ASN A 1 76 ? 12.648 14.844 11.188 1 98.75 76 ASN A O 1
ATOM 625 N N . VAL A 1 77 ? 10.68 14.438 10.258 1 98.81 77 VAL A N 1
ATOM 626 C CA . VAL A 1 77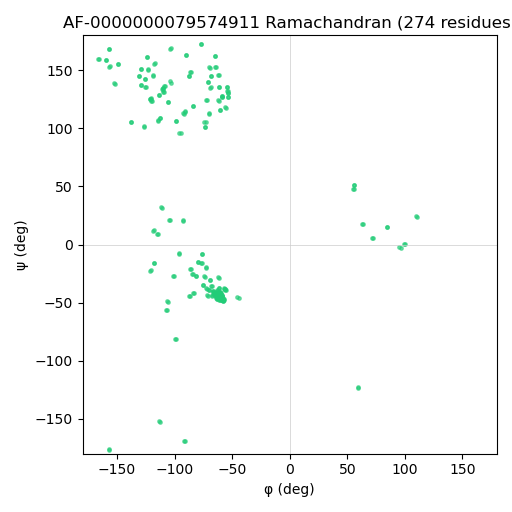 ? 9.938 15.227 11.234 1 98.81 77 VAL A CA 1
ATOM 627 C C . VAL A 1 77 ? 9.703 14.391 12.492 1 98.81 77 VAL A C 1
ATOM 629 O O . VAL A 1 77 ? 9.844 14.898 13.609 1 98.81 77 VAL A O 1
ATOM 632 N N . PHE A 1 78 ? 9.336 13.031 12.336 1 98.81 78 PHE A N 1
ATOM 633 C CA . PHE A 1 78 ? 8.805 12.297 13.469 1 98.81 78 PHE A CA 1
ATOM 634 C C . PHE A 1 78 ? 9.719 11.125 13.828 1 98.81 78 PHE A C 1
ATOM 636 O O . PHE A 1 78 ? 9.547 10.492 14.867 1 98.81 78 PHE A O 1
ATOM 643 N N . ASN A 1 79 ? 10.625 10.734 12.953 1 98.62 79 ASN A N 1
ATOM 644 C CA . ASN A 1 79 ? 11.609 9.672 13.148 1 98.62 79 ASN A CA 1
ATOM 645 C C . ASN A 1 79 ? 10.945 8.352 13.516 1 98.62 79 ASN A C 1
ATOM 647 O O . ASN A 1 79 ? 11.289 7.738 14.523 1 98.62 79 ASN A O 1
ATOM 651 N N . PRO A 1 80 ? 10.008 7.938 12.789 1 98.75 80 PRO A N 1
ATOM 652 C CA . PRO A 1 80 ? 9.398 6.629 13.055 1 98.75 80 PRO A CA 1
ATOM 653 C C . PRO A 1 80 ? 10.375 5.473 12.836 1 98.75 80 PRO A C 1
ATOM 655 O O . PRO A 1 80 ? 11.406 5.645 12.18 1 98.75 80 PRO A O 1
ATOM 658 N N .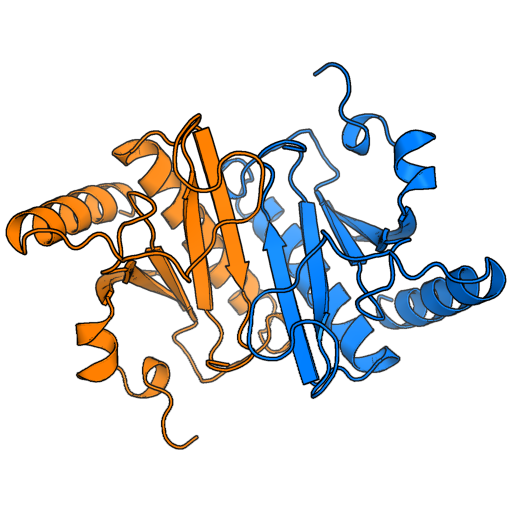 ASP A 1 81 ? 10.07 4.281 13.383 1 98.5 81 ASP A N 1
ATOM 659 C CA . ASP A 1 81 ? 10.875 3.08 13.211 1 98.5 81 ASP A CA 1
ATOM 660 C C . ASP A 1 81 ? 10.57 2.396 11.883 1 98.5 81 ASP A C 1
ATOM 662 O O . ASP A 1 81 ? 11.414 1.693 11.32 1 98.5 81 ASP A O 1
ATOM 666 N N . LYS A 1 82 ? 9.383 2.582 11.391 1 98.5 82 LYS A N 1
ATOM 667 C CA . LYS A 1 82 ? 8.922 2.043 10.109 1 98.5 82 LYS A CA 1
ATOM 668 C C . LYS A 1 82 ? 7.766 2.863 9.547 1 98.5 82 LYS A C 1
ATOM 670 O O . LYS A 1 82 ? 7.047 3.523 10.297 1 98.5 82 LYS A O 1
ATOM 675 N N . ILE A 1 83 ? 7.602 2.873 8.281 1 98.81 83 ILE A N 1
ATOM 676 C CA . ILE A 1 83 ? 6.418 3.471 7.672 1 98.81 83 ILE A CA 1
ATOM 677 C C . ILE A 1 83 ? 5.664 2.418 6.863 1 98.81 83 ILE A C 1
ATOM 679 O O . ILE A 1 83 ? 6.262 1.704 6.051 1 98.81 83 ILE A O 1
ATOM 683 N N . ASN A 1 84 ? 4.398 2.256 7.152 1 98.75 84 ASN A N 1
ATOM 684 C CA . ASN A 1 84 ? 3.502 1.423 6.355 1 98.75 84 ASN A CA 1
ATOM 685 C C . ASN A 1 84 ? 2.883 2.207 5.203 1 98.75 84 ASN A C 1
ATOM 687 O O . ASN A 1 84 ? 2.592 3.396 5.34 1 98.75 84 ASN A O 1
ATOM 691 N N . TYR A 1 85 ? 2.67 1.602 4.098 1 98.88 85 TYR A N 1
ATOM 692 C CA . TYR A 1 85 ? 1.974 2.133 2.93 1 98.88 85 TYR A CA 1
ATOM 693 C C . TYR A 1 85 ? 0.829 1.216 2.516 1 98.88 85 TYR A C 1
ATOM 695 O O . TYR A 1 85 ? 0.982 -0.008 2.49 1 98.88 85 TYR A O 1
ATOM 703 N N . ALA A 1 86 ? -0.32 1.803 2.219 1 98.75 86 ALA A N 1
ATOM 704 C CA . ALA A 1 86 ? -1.388 0.924 1.747 1 98.75 86 ALA A CA 1
ATOM 705 C C . ALA A 1 86 ? -2.348 1.673 0.828 1 98.75 86 ALA A C 1
ATOM 707 O O . ALA A 1 86 ? -2.672 2.838 1.073 1 98.75 86 ALA A O 1
ATOM 708 N N . THR A 1 87 ? -2.754 1.085 -0.203 1 98.62 87 THR A N 1
ATOM 709 C CA . THR A 1 87 ? -3.879 1.419 -1.069 1 98.62 87 THR A CA 1
ATOM 710 C C . THR A 1 87 ? -4.953 0.336 -1.005 1 98.62 87 THR A C 1
ATOM 712 O O . THR A 1 87 ? -4.762 -0.766 -1.522 1 98.62 87 THR A O 1
ATOM 715 N N . TYR A 1 88 ? -6.016 0.591 -0.394 1 97.75 88 TYR A N 1
ATOM 716 C CA . TYR A 1 88 ? -7.094 -0.385 -0.297 1 97.75 88 TYR A CA 1
ATOM 717 C C . TYR A 1 88 ? -8.188 -0.087 -1.314 1 97.75 88 TYR A C 1
ATOM 719 O O . TYR A 1 88 ? -8.188 -0.636 -2.418 1 97.75 88 TYR A O 1
ATOM 727 N N . GLY A 1 89 ? -9.094 0.845 -1.049 1 96.31 89 GLY A N 1
ATOM 728 C CA . GLY A 1 89 ? -10.039 1.355 -2.027 1 96.31 89 GLY A CA 1
ATOM 729 C C . GLY A 1 89 ? -11.281 0.491 -2.166 1 96.31 89 GLY A C 1
ATOM 730 O O . GLY A 1 89 ? -12.023 0.618 -3.139 1 96.31 89 GLY A O 1
ATOM 731 N N . ASP A 1 90 ? -11.586 -0.446 -1.225 1 95.12 90 ASP A N 1
ATOM 732 C CA . ASP A 1 90 ? -12.773 -1.295 -1.299 1 95.12 90 ASP A CA 1
ATOM 733 C C . ASP A 1 90 ? -14.047 -0.458 -1.298 1 95.12 90 ASP A C 1
ATOM 735 O O . ASP A 1 90 ? -14.969 -0.714 -2.08 1 95.12 90 ASP A O 1
ATOM 739 N N . LYS A 1 91 ? -14.102 0.518 -0.418 1 91.25 91 LYS A N 1
ATOM 740 C CA . LYS A 1 91 ? -15.281 1.366 -0.304 1 91.25 91 LYS A CA 1
ATOM 741 C C . LYS A 1 91 ? -15.023 2.75 -0.896 1 91.25 91 LYS A C 1
ATOM 743 O O . LYS A 1 91 ? -15.852 3.273 -1.644 1 91.25 91 LYS A O 1
ATOM 748 N N . VAL A 1 92 ? -13.922 3.369 -0.507 1 94.12 92 VAL A N 1
ATOM 749 C CA . VAL A 1 92 ? -13.484 4.633 -1.096 1 94.12 92 VAL A CA 1
ATOM 750 C C . VAL A 1 92 ? -12.484 4.359 -2.213 1 94.12 92 VAL A C 1
ATOM 752 O O . VAL A 1 92 ? -11.273 4.305 -1.97 1 94.12 92 VAL A O 1
ATOM 755 N N . SER A 1 93 ? -12.945 4.316 -3.387 1 96.12 93 SER A N 1
ATOM 756 C CA . SER A 1 93 ? -12.211 3.643 -4.449 1 96.12 93 SER A CA 1
ATOM 757 C C . SER A 1 93 ? -11.195 4.582 -5.098 1 96.12 93 SER A C 1
ATOM 759 O O . SER A 1 93 ? -10.281 4.129 -5.797 1 96.12 93 SER A O 1
ATOM 761 N N . HIS A 1 94 ? -11.438 5.918 -4.922 1 98.12 94 HIS A N 1
ATOM 762 C CA . HIS A 1 94 ? -10.477 6.84 -5.516 1 98.12 94 HIS A CA 1
ATOM 763 C C . HIS A 1 94 ? -9.055 6.523 -5.062 1 98.12 94 HIS A C 1
ATOM 765 O O . HIS A 1 94 ? -8.805 6.348 -3.869 1 98.12 94 HIS A O 1
ATOM 771 N N . LEU A 1 95 ? -8.164 6.438 -6.02 1 98.75 95 LEU A N 1
ATOM 772 C CA . LEU A 1 95 ? -6.797 6 -5.75 1 98.75 95 LEU A CA 1
ATOM 773 C C . LEU A 1 95 ? -6.109 6.941 -4.766 1 98.75 95 LEU A C 1
ATOM 775 O O . LEU A 1 95 ? -5.914 8.125 -5.062 1 98.75 95 LEU A O 1
ATOM 779 N N . HIS A 1 96 ? -5.77 6.395 -3.582 1 98.81 96 HIS A N 1
ATOM 780 C CA . HIS A 1 96 ? -5.027 7.094 -2.539 1 98.81 96 HIS A CA 1
ATOM 781 C C . HIS A 1 96 ? -4.164 6.129 -1.733 1 98.81 96 HIS A C 1
ATOM 783 O O . HIS A 1 96 ? -4.457 4.934 -1.673 1 98.81 96 HIS A O 1
ATOM 789 N N . VAL A 1 97 ? -3.141 6.664 -1.155 1 98.94 97 VAL A N 1
ATOM 790 C CA . VAL A 1 97 ? -2.188 5.855 -0.402 1 98.94 97 VAL A CA 1
ATOM 791 C C . VAL A 1 97 ? -2.141 6.332 1.049 1 98.94 97 VAL A C 1
ATOM 793 O O . VAL A 1 97 ? -1.924 7.516 1.314 1 98.94 97 VAL A O 1
ATOM 796 N N . HIS A 1 98 ? -2.402 5.418 1.949 1 98.88 98 HIS A N 1
ATOM 797 C CA . HIS A 1 98 ? -2.092 5.66 3.354 1 98.88 98 HIS A CA 1
ATOM 798 C C . HIS A 1 98 ? -0.589 5.602 3.605 1 98.88 98 HIS A C 1
ATOM 800 O O . HIS A 1 98 ? 0.07 4.629 3.232 1 98.88 98 HIS A O 1
ATOM 806 N N . VAL A 1 99 ? -0.048 6.602 4.137 1 98.94 99 VAL A N 1
ATOM 807 C CA . VAL A 1 99 ? 1.334 6.645 4.598 1 98.94 99 VAL A CA 1
ATOM 808 C C . VAL A 1 99 ? 1.365 6.758 6.121 1 98.94 99 VAL A C 1
ATOM 810 O O . VAL A 1 99 ? 1.051 7.812 6.68 1 98.94 99 VAL A O 1
ATOM 813 N N . VAL A 1 100 ? 1.775 5.664 6.793 1 98.94 100 VAL A N 1
ATOM 814 C CA . VAL A 1 100 ? 1.471 5.523 8.211 1 98.94 100 VAL A CA 1
ATOM 815 C C . VAL A 1 100 ? 2.754 5.246 8.992 1 98.94 100 VAL A C 1
ATOM 817 O O . VAL A 1 100 ? 3.221 4.105 9.047 1 98.94 100 VAL A O 1
ATOM 820 N N . PRO A 1 101 ? 3.303 6.254 9.648 1 98.81 101 PRO A N 1
ATOM 821 C CA . PRO A 1 101 ? 4.453 6.016 10.523 1 98.81 101 PRO A CA 1
ATOM 822 C C . PRO A 1 101 ? 4.133 5.055 11.672 1 98.81 101 PRO A C 1
ATOM 824 O O . PRO A 1 101 ? 3.07 5.152 12.281 1 98.81 101 PRO A O 1
ATOM 827 N N . LYS A 1 102 ? 4.992 4.188 11.875 1 98.62 102 LYS A N 1
ATOM 828 C CA . LYS A 1 102 ? 4.906 3.203 12.953 1 98.62 102 LYS A CA 1
ATOM 829 C C . LYS A 1 102 ? 6.078 3.344 13.914 1 98.62 102 LYS A C 1
ATOM 831 O O . LYS A 1 102 ? 7.211 3.598 13.5 1 98.62 102 LYS A O 1
ATOM 836 N N . TYR A 1 103 ? 5.781 3.086 15.188 1 98.38 103 TYR A N 1
ATOM 837 C CA . TYR A 1 103 ? 6.773 3.223 16.25 1 98.38 103 TYR A CA 1
ATOM 838 C C . TYR A 1 103 ? 6.832 1.963 17.109 1 98.38 103 TYR A C 1
ATOM 840 O O . TYR A 1 103 ? 5.801 1.373 17.422 1 98.38 103 TYR A O 1
ATOM 848 N N . GLU A 1 104 ? 8.039 1.59 17.406 1 97.62 104 GLU A N 1
ATOM 849 C CA . GLU A 1 104 ? 8.18 0.445 18.297 1 97.62 104 GLU A CA 1
ATOM 850 C C . GLU A 1 104 ? 7.398 0.659 19.594 1 97.62 104 GLU A C 1
ATOM 852 O O . GLU A 1 104 ? 7.445 1.742 20.172 1 97.62 104 GLU A O 1
ATOM 857 N N . ASN A 1 105 ? 6.637 -0.332 19.984 1 96.62 105 ASN A N 1
ATOM 858 C CA . ASN A 1 105 ? 5.809 -0.33 21.188 1 96.62 105 ASN A CA 1
ATOM 859 C C . ASN A 1 105 ? 4.598 0.588 21.031 1 96.62 105 ASN A C 1
ATOM 861 O O . ASN A 1 105 ? 3.893 0.861 22 1 96.62 105 ASN A O 1
ATOM 865 N N . GLY A 1 106 ? 4.367 1.148 19.875 1 97.31 106 GLY A N 1
ATOM 866 C CA . GLY A 1 106 ? 3.186 1.944 19.578 1 97.31 106 GLY A CA 1
ATOM 867 C C . GLY A 1 106 ? 2.051 1.13 18.984 1 97.31 106 GLY A C 1
ATOM 868 O O . GLY A 1 106 ? 2.096 -0.102 19 1 97.31 106 GLY A O 1
ATOM 869 N N . PRO A 1 107 ? 1.064 1.797 18.5 1 97.62 107 PRO A N 1
ATOM 870 C CA . PRO A 1 107 ? -0.1 1.096 17.953 1 97.62 107 PRO A CA 1
ATOM 871 C C . PRO A 1 107 ? 0.26 0.158 16.797 1 97.62 107 PRO A C 1
ATOM 873 O O . PRO A 1 107 ? 0.97 0.556 15.875 1 97.62 107 PRO A O 1
ATOM 876 N N . ASP A 1 108 ? -0.171 -1.081 16.938 1 97.19 108 ASP A N 1
ATOM 877 C CA . ASP A 1 108 ? -0.139 -2.104 15.891 1 97.19 108 ASP A CA 1
ATOM 878 C C . ASP A 1 108 ? 1.297 -2.428 15.484 1 97.19 108 ASP A C 1
ATOM 880 O O . ASP A 1 108 ? 1.538 -2.932 14.383 1 97.19 108 ASP A O 1
ATOM 884 N N . TRP A 1 109 ? 2.285 -2.084 16.266 1 97.44 109 TRP A N 1
ATOM 885 C CA . TRP A 1 109 ? 3.654 -2.473 15.945 1 97.44 109 TRP A CA 1
ATOM 886 C C . TRP A 1 109 ? 3.762 -3.982 15.75 1 97.44 109 TRP A C 1
ATOM 888 O O . TRP A 1 109 ? 3.213 -4.754 16.547 1 97.44 109 TRP A O 1
ATOM 898 N N . GLY A 1 110 ? 4.465 -4.387 14.719 1 96.06 110 GLY A N 1
ATOM 899 C CA . GLY A 1 110 ? 4.68 -5.805 14.469 1 96.06 110 GLY A CA 1
ATOM 900 C C . GLY A 1 110 ? 3.684 -6.398 13.492 1 96.06 110 GLY A C 1
ATOM 901 O O . GLY A 1 110 ? 3.812 -7.555 13.086 1 96.06 110 GLY A O 1
ATOM 902 N N . GLY A 1 111 ? 2.73 -5.57 13.023 1 95.12 111 GLY A N 1
ATOM 903 C CA . GLY A 1 111 ? 1.714 -5.953 12.055 1 95.12 111 GLY A CA 1
ATOM 904 C C . GLY A 1 111 ? 1.137 -4.773 11.305 1 95.12 111 GLY A C 1
ATOM 905 O O . GLY A 1 111 ? 1.568 -3.633 11.492 1 95.12 111 GLY A O 1
ATOM 906 N N . PRO A 1 112 ? 0.184 -5.035 10.469 1 95.81 112 PRO A N 1
ATOM 907 C CA . PRO A 1 112 ? -0.429 -3.949 9.703 1 95.81 112 PRO A CA 1
ATOM 908 C C . PRO A 1 112 ? -1.105 -2.906 10.594 1 95.81 112 PRO A C 1
ATOM 910 O O . PRO A 1 112 ? -1.704 -3.256 11.617 1 95.81 112 PRO A O 1
ATOM 913 N N . PHE A 1 113 ? -1.045 -1.662 10.156 1 97.25 113 PHE A N 1
ATOM 914 C CA . PHE A 1 113 ? -1.788 -0.623 10.859 1 97.25 113 PHE A CA 1
ATOM 915 C C . PHE A 1 113 ? -3.287 -0.875 10.773 1 97.25 113 PHE A C 1
ATOM 917 O O . PHE A 1 113 ? -3.768 -1.464 9.805 1 97.25 113 PHE A O 1
ATOM 924 N N . LYS A 1 114 ? -3.963 -0.389 11.75 1 94.44 114 LYS A N 1
ATOM 925 C CA . LYS A 1 114 ? -5.414 -0.557 11.805 1 94.44 114 LYS A CA 1
ATOM 926 C C . LYS A 1 114 ? -6.121 0.792 11.898 1 94.44 114 LYS A C 1
ATOM 928 O O . LYS A 1 114 ? -5.586 1.741 12.469 1 94.44 114 LYS A O 1
ATOM 933 N N . ASP A 1 115 ? -7.332 0.841 11.367 1 91.19 115 ASP A N 1
ATOM 934 C CA . ASP A 1 115 ? -8.102 2.082 11.359 1 91.19 115 ASP A CA 1
ATOM 935 C C . ASP A 1 115 ? -9.359 1.958 12.219 1 91.19 115 ASP A C 1
ATOM 937 O O . ASP A 1 115 ? -10.258 2.803 12.141 1 91.19 115 ASP A O 1
ATOM 941 N N . ASP A 1 116 ? -9.477 0.96 12.914 1 89.06 116 ASP A N 1
ATOM 942 C CA . ASP A 1 116 ? -10.695 0.722 13.68 1 89.06 116 ASP A CA 1
ATOM 943 C C . ASP A 1 116 ? -10.484 1.005 15.164 1 89.06 116 ASP A C 1
ATOM 945 O O . ASP A 1 116 ? -11.281 0.583 16 1 89.06 116 ASP A O 1
ATOM 949 N N . ARG A 1 117 ? -9.523 1.742 15.453 1 89.69 117 ARG A N 1
ATOM 950 C CA . ARG A 1 117 ? -9.266 2.162 16.828 1 89.69 117 ARG A CA 1
ATOM 951 C C . ARG A 1 117 ? -9.992 3.463 17.156 1 89.69 117 ARG A C 1
ATOM 953 O O . ARG A 1 117 ? -10.469 4.156 16.25 1 89.69 117 ARG A O 1
ATOM 960 N N . THR A 1 118 ? -10.117 3.748 18.531 1 94.81 118 THR A N 1
ATOM 961 C CA . THR A 1 118 ? -10.555 5.086 18.922 1 94.81 118 THR A CA 1
ATOM 962 C C . THR A 1 118 ? -9.602 6.145 18.375 1 94.81 118 THR A C 1
ATOM 964 O O . THR A 1 118 ? -8.398 6.09 18.641 1 94.81 118 THR A O 1
ATOM 967 N N . PRO A 1 119 ? -10.109 7.066 17.719 1 97.19 119 PRO A N 1
ATOM 968 C CA . PRO A 1 119 ? -9.227 8.039 17.078 1 97.19 119 PRO A CA 1
ATOM 969 C C . PRO A 1 119 ? -8.539 8.961 18.078 1 97.19 119 PRO A C 1
ATOM 971 O O . PRO A 1 119 ? -9.141 9.344 19.078 1 97.19 119 PRO A O 1
ATOM 974 N N . VAL A 1 120 ? -7.348 9.227 17.844 1 98.19 120 VAL A N 1
ATOM 975 C CA . VAL A 1 120 ? -6.625 10.281 18.531 1 98.19 120 VAL A CA 1
ATOM 976 C C . VAL A 1 120 ? -6.758 11.594 17.766 1 98.19 120 VAL A C 1
ATOM 978 O O . VAL A 1 120 ? -6.234 11.734 16.656 1 98.19 120 VAL A O 1
ATOM 981 N N . ILE A 1 121 ? -7.438 12.562 18.375 1 98.19 121 ILE A N 1
ATOM 982 C CA . ILE A 1 121 ? -7.688 13.859 17.781 1 98.19 121 ILE A CA 1
ATOM 983 C C . ILE A 1 121 ? -6.844 14.922 18.469 1 98.19 121 ILE A C 1
ATOM 985 O O . ILE A 1 121 ? -6.766 14.953 19.703 1 98.19 121 ILE A O 1
ATOM 989 N N . LEU A 1 122 ? -6.262 15.789 17.703 1 98.38 122 LEU A N 1
ATOM 990 C CA . LEU A 1 122 ? -5.355 16.797 18.234 1 98.38 122 LEU A CA 1
ATOM 991 C C . LEU A 1 122 ? -6.027 18.156 18.281 1 98.38 122 LEU A C 1
ATOM 993 O O . LEU A 1 122 ? -7.117 18.344 17.734 1 98.38 122 LEU A O 1
ATOM 997 N N . SER A 1 123 ? -5.355 19.062 18.969 1 98.31 123 SER A N 1
ATOM 998 C CA . SER A 1 123 ? -5.809 20.453 18.891 1 98.31 123 SER A CA 1
ATOM 999 C C . SER A 1 123 ? -5.539 21.047 17.5 1 98.31 123 SER A C 1
ATOM 1001 O O . SER A 1 123 ? -4.629 20.609 16.797 1 98.31 123 SER A O 1
ATOM 1003 N N . GLU A 1 124 ? -6.352 22.016 17.125 1 97.81 124 GLU A N 1
ATOM 1004 C CA . GLU A 1 124 ? -6.152 22.656 15.836 1 97.81 124 GLU A CA 1
ATOM 1005 C C . GLU A 1 124 ? -4.742 23.234 15.719 1 97.81 124 GLU A C 1
ATOM 1007 O O . GLU A 1 124 ? -4.117 23.156 14.664 1 97.81 124 GLU A O 1
ATOM 1012 N N . GLU A 1 125 ? -4.207 23.781 16.766 1 98.38 125 GLU A N 1
ATOM 1013 C CA . GLU A 1 125 ? -2.855 24.328 16.766 1 98.38 125 GLU A CA 1
ATOM 1014 C C . GLU A 1 125 ? -1.817 23.25 16.453 1 98.38 125 GLU A C 1
ATOM 1016 O O . GLU A 1 125 ? -0.857 23.5 15.727 1 98.38 125 GLU A O 1
ATOM 1021 N N . GLU A 1 126 ? -1.994 22.094 17.031 1 98.5 126 GLU A N 1
ATOM 1022 C CA . GLU A 1 126 ? -1.059 21 16.797 1 98.5 126 GLU A CA 1
ATOM 1023 C C . GLU A 1 126 ? -1.12 20.516 15.352 1 98.5 126 GLU A C 1
ATOM 1025 O O . GLU A 1 126 ? -0.094 20.172 14.758 1 98.5 126 GLU A O 1
ATOM 1030 N N . TYR A 1 127 ? -2.326 20.438 14.789 1 98.62 127 TYR A N 1
ATOM 1031 C CA . TYR A 1 127 ? -2.441 20.094 13.375 1 98.62 127 TYR A CA 1
ATOM 1032 C C . TYR A 1 127 ? -1.679 21.094 12.508 1 98.62 127 TYR A C 1
ATOM 1034 O O . TYR A 1 127 ? -0.929 20.688 11.609 1 98.62 127 TYR A O 1
ATOM 1042 N N . ILE A 1 128 ? -1.895 22.344 12.766 1 98.38 128 ILE A N 1
ATOM 1043 C CA . ILE A 1 128 ? -1.237 23.391 11.992 1 98.38 128 ILE A CA 1
ATOM 1044 C C . ILE A 1 128 ? 0.278 23.25 12.109 1 98.38 128 ILE A C 1
ATOM 1046 O O . ILE A 1 128 ? 0.996 23.328 11.109 1 98.38 128 ILE A O 1
ATOM 1050 N N . ARG A 1 129 ? 0.755 23.016 13.297 1 98.69 129 ARG A N 1
ATOM 1051 C CA . ARG A 1 129 ? 2.186 22.844 13.539 1 98.69 129 ARG A CA 1
ATOM 1052 C C . ARG A 1 129 ? 2.748 21.672 12.75 1 98.69 129 ARG A C 1
ATOM 1054 O O . ARG A 1 129 ? 3.793 21.797 12.109 1 98.69 129 ARG A O 1
ATOM 1061 N N . ARG A 1 130 ? 2.094 20.547 12.797 1 98.81 130 ARG A N 1
ATOM 1062 C CA . ARG A 1 130 ? 2.557 19.359 12.094 1 98.81 130 ARG A CA 1
ATOM 1063 C C . ARG A 1 130 ? 2.551 19.578 10.586 1 98.81 130 ARG A C 1
ATOM 1065 O O . ARG A 1 130 ? 3.49 19.188 9.891 1 98.81 130 ARG A O 1
ATOM 1072 N N . VAL A 1 131 ? 1.474 20.172 10.133 1 98.81 131 VAL A N 1
ATOM 1073 C CA . VAL A 1 131 ? 1.369 20.453 8.703 1 98.81 131 VAL A CA 1
ATOM 1074 C C . VAL A 1 131 ? 2.549 21.312 8.258 1 98.81 131 VAL A C 1
ATOM 1076 O O . VAL A 1 131 ? 3.18 21.031 7.234 1 98.81 131 VAL A O 1
ATOM 1079 N N . GLU A 1 132 ? 2.848 22.344 8.984 1 98.62 132 GLU A N 1
ATOM 1080 C CA . GLU A 1 132 ? 3.939 23.25 8.641 1 98.62 132 GLU A CA 1
ATOM 1081 C C . GLU A 1 132 ? 5.285 22.531 8.672 1 98.62 132 GLU A C 1
ATOM 1083 O O . GLU A 1 132 ? 6.125 22.734 7.793 1 98.62 132 GLU A O 1
ATOM 1088 N N . GLN A 1 133 ? 5.48 21.719 9.656 1 98.75 133 GLN A N 1
ATOM 1089 C CA . GLN A 1 133 ? 6.723 20.969 9.773 1 98.75 133 GLN A CA 1
ATOM 1090 C C . GLN A 1 133 ? 6.902 20.016 8.586 1 98.75 133 GLN A C 1
ATOM 1092 O O . GLN A 1 133 ? 7.988 19.938 8.008 1 98.75 133 GLN A O 1
ATOM 1097 N N . ILE A 1 134 ? 5.844 19.281 8.266 1 98.81 134 ILE A N 1
ATOM 1098 C CA . ILE A 1 134 ? 5.906 18.328 7.156 1 98.81 134 ILE A CA 1
ATOM 1099 C C . ILE A 1 134 ? 6.141 19.078 5.848 1 98.81 134 ILE A C 1
ATOM 1101 O O . ILE A 1 134 ? 6.98 18.672 5.035 1 98.81 134 ILE A O 1
ATOM 1105 N N . ARG A 1 135 ? 5.383 20.156 5.676 1 98.5 135 ARG A N 1
ATOM 1106 C CA . ARG A 1 135 ? 5.48 20.953 4.453 1 98.5 135 ARG A CA 1
ATOM 1107 C C . ARG A 1 135 ? 6.91 21.438 4.23 1 98.5 135 ARG A C 1
ATOM 1109 O O . ARG A 1 135 ? 7.391 21.469 3.096 1 98.5 135 ARG A O 1
ATOM 1116 N N . GLU A 1 136 ? 7.609 21.828 5.273 1 98 136 GLU A N 1
ATOM 1117 C CA . GLU A 1 136 ? 8.977 22.328 5.203 1 98 136 GLU A CA 1
ATOM 1118 C C . GLU A 1 136 ? 9.922 21.266 4.645 1 98 136 GLU A C 1
ATOM 1120 O O . GLU A 1 136 ? 10.922 21.594 3.996 1 98 136 GLU A O 1
ATOM 1125 N N . HIS A 1 137 ? 9.578 20.016 4.867 1 98 137 HIS A N 1
ATOM 1126 C CA . HIS A 1 137 ? 10.461 18.938 4.43 1 98 137 HIS A CA 1
ATOM 1127 C C . HIS A 1 137 ? 10.039 18.391 3.072 1 98 137 HIS A C 1
ATOM 1129 O O . HIS A 1 137 ? 10.695 17.5 2.52 1 98 137 HIS A O 1
ATOM 1135 N N . LEU A 1 138 ? 8.891 18.812 2.568 1 96.94 138 LEU A N 1
ATOM 1136 C CA . LEU A 1 138 ? 8.469 18.422 1.229 1 96.94 138 LEU A CA 1
ATOM 1137 C C . LEU A 1 138 ? 9.086 19.328 0.175 1 96.94 138 LEU A C 1
ATOM 1139 O O . LEU A 1 138 ? 9.188 18.953 -0.995 1 96.94 138 LEU A O 1
ATOM 1143 N N . THR A 1 139 ? 9.469 20.609 0.466 1 77.31 139 THR A N 1
ATOM 1144 C CA . THR A 1 139 ? 10.062 21.609 -0.404 1 77.31 139 THR A CA 1
ATOM 1145 C C . THR A 1 139 ? 11.57 21.422 -0.502 1 77.31 139 THR A C 1
ATOM 1147 O O . THR A 1 139 ? 12.203 20.938 0.439 1 77.31 139 THR A O 1
ATOM 1150 N N . MET B 1 1 ? 23.688 -8.062 6.801 1 45.75 1 MET B N 1
ATOM 1151 C CA . MET B 1 1 ? 22.234 -8.055 6.887 1 45.75 1 MET B CA 1
ATOM 1152 C C . MET B 1 1 ? 21.703 -9.445 7.203 1 45.75 1 MET B C 1
ATOM 1154 O O . MET B 1 1 ? 21.469 -10.25 6.293 1 45.75 1 MET B O 1
ATOM 1158 N N . LYS B 1 2 ? 21.875 -10.203 8.312 1 58.84 2 LYS B N 1
ATOM 1159 C CA . LYS B 1 2 ? 21.703 -11.578 8.758 1 58.84 2 LYS B CA 1
ATOM 1160 C C . LYS B 1 2 ? 20.234 -11.906 8.969 1 58.84 2 LYS B C 1
ATOM 1162 O O . LYS B 1 2 ? 19.484 -11.094 9.516 1 58.84 2 LYS B O 1
ATOM 1167 N N . ASP B 1 3 ? 19.609 -12.75 7.945 1 84.81 3 ASP B N 1
ATOM 1168 C CA . ASP B 1 3 ? 18.391 -13.539 8.133 1 84.81 3 ASP B CA 1
ATOM 1169 C C . ASP B 1 3 ? 17.234 -12.945 7.344 1 84.81 3 ASP B C 1
ATOM 1171 O O . ASP B 1 3 ? 16.109 -12.844 7.859 1 84.81 3 ASP B O 1
ATOM 1175 N N . CYS B 1 4 ? 17.531 -12.242 6.34 1 93.94 4 CYS B N 1
ATOM 1176 C CA . CYS B 1 4 ? 16.484 -11.781 5.43 1 93.94 4 CYS B CA 1
ATOM 1177 C C . CYS B 1 4 ? 16.312 -12.758 4.273 1 93.94 4 CYS B C 1
ATOM 1179 O O . CYS B 1 4 ? 17.156 -12.844 3.389 1 93.94 4 CYS B O 1
ATOM 1181 N N . TYR B 1 5 ? 15.188 -13.414 4.223 1 91.62 5 TYR B N 1
ATOM 1182 C CA . TYR B 1 5 ? 15.039 -14.484 3.246 1 91.62 5 TYR B CA 1
ATOM 1183 C C . TYR B 1 5 ? 14.797 -13.922 1.85 1 91.62 5 TYR B C 1
ATOM 1185 O O . TYR B 1 5 ? 14.93 -14.641 0.855 1 91.62 5 TYR B O 1
ATOM 1193 N N . TYR B 1 6 ? 14.438 -12.633 1.749 1 95 6 TYR B N 1
ATOM 1194 C CA . TYR B 1 6 ? 14.367 -12.008 0.431 1 95 6 TYR B CA 1
ATOM 1195 C C . TYR B 1 6 ? 15.758 -11.781 -0.138 1 95 6 TYR B C 1
ATOM 1197 O O . TYR B 1 6 ? 15.969 -11.883 -1.35 1 95 6 TYR B O 1
ATOM 1205 N N . CYS B 1 7 ? 16.688 -11.398 0.742 1 94.44 7 CYS B N 1
ATOM 1206 C CA . CYS B 1 7 ? 18.062 -11.203 0.314 1 94.44 7 CYS B CA 1
ATOM 1207 C C . CYS B 1 7 ? 18.734 -12.531 -0.034 1 94.44 7 CYS B C 1
ATOM 1209 O O . CYS B 1 7 ? 19.516 -12.609 -0.985 1 94.44 7 CYS B O 1
ATOM 1211 N N . GLU B 1 8 ? 18.391 -13.492 0.783 1 91.44 8 GLU B N 1
ATOM 1212 C CA . GLU B 1 8 ? 19.031 -14.797 0.637 1 91.44 8 GLU B CA 1
ATOM 1213 C C . GLU B 1 8 ? 18.469 -15.555 -0.562 1 91.44 8 GLU B C 1
ATOM 1215 O O . GLU B 1 8 ? 19.203 -16.297 -1.231 1 91.44 8 GLU B O 1
ATOM 1220 N N . LYS B 1 9 ? 17.188 -15.414 -0.859 1 91.25 9 LYS B N 1
ATOM 1221 C CA . LYS B 1 9 ? 16.469 -16.078 -1.946 1 91.25 9 LYS B CA 1
ATOM 1222 C C . LYS B 1 9 ? 16.625 -17.594 -1.867 1 91.25 9 LYS B C 1
ATOM 1224 O O . LYS B 1 9 ? 16.906 -18.234 -2.873 1 91.25 9 LYS B O 1
ATOM 1229 N N . GLY B 1 10 ? 16.422 -18.141 -0.697 1 90.81 10 GLY B N 1
ATOM 1230 C CA . GLY B 1 10 ? 16.656 -19.547 -0.458 1 90.81 10 GLY B CA 1
ATOM 1231 C C . GLY B 1 10 ? 15.375 -20.328 -0.175 1 90.81 10 GLY B C 1
ATOM 1232 O O . GLY B 1 10 ? 14.312 -19.984 -0.696 1 90.81 10 GLY B O 1
ATOM 1233 N N . GLU B 1 11 ? 15.562 -21.391 0.558 1 91.62 11 GLU B N 1
ATOM 1234 C CA . GLU B 1 11 ? 14.508 -22.359 0.792 1 91.62 11 GLU B CA 1
ATOM 1235 C C . GLU B 1 11 ? 13.328 -21.734 1.528 1 91.62 11 GLU B C 1
ATOM 1237 O O . GLU B 1 11 ? 12.172 -22.047 1.242 1 91.62 11 GLU B O 1
ATOM 1242 N N . LYS B 1 12 ? 13.68 -20.969 2.438 1 92.62 12 LYS B N 1
ATOM 1243 C CA . LYS B 1 12 ? 12.602 -20.328 3.203 1 92.62 12 LYS B CA 1
ATOM 1244 C C . LYS B 1 12 ? 11.68 -19.531 2.295 1 92.62 12 LYS B C 1
ATOM 1246 O O . LYS B 1 12 ? 10.461 -19.609 2.414 1 92.62 12 LYS B O 1
ATOM 1251 N N . LEU B 1 13 ? 12.227 -18.703 1.429 1 94.81 13 LEU B N 1
ATOM 1252 C CA . LEU B 1 13 ? 11.453 -17.938 0.461 1 94.81 13 LEU B CA 1
ATOM 1253 C C . LEU B 1 13 ? 10.602 -18.875 -0.407 1 94.81 13 LEU B C 1
ATOM 1255 O O . LEU B 1 13 ? 9.414 -18.625 -0.604 1 94.81 13 LEU B O 1
ATOM 1259 N N . ASN B 1 14 ? 11.117 -19.984 -0.767 1 93.31 14 ASN B N 1
ATOM 1260 C CA . ASN B 1 14 ? 10.461 -20.922 -1.674 1 93.31 14 ASN B CA 1
ATOM 1261 C C . ASN B 1 14 ? 9.312 -21.656 -0.985 1 93.31 14 ASN B C 1
ATOM 1263 O O . ASN B 1 14 ? 8.391 -22.141 -1.647 1 93.31 14 ASN B O 1
ATOM 1267 N N . GLN B 1 15 ? 9.445 -21.781 0.241 1 94.75 15 GLN B N 1
ATOM 1268 C CA . GLN B 1 15 ? 8.367 -22.406 1.003 1 94.75 15 GLN B CA 1
ATOM 1269 C C . GLN B 1 15 ? 7.164 -21.484 1.121 1 94.75 15 GLN B C 1
ATOM 1271 O O . GLN B 1 15 ? 6.027 -21.938 1.252 1 94.75 15 GLN B O 1
ATOM 1276 N N . LEU B 1 16 ? 7.426 -20.203 0.915 1 96.19 16 LEU B N 1
ATOM 1277 C CA . LEU B 1 16 ? 6.379 -19.219 1.174 1 96.19 16 LEU B CA 1
ATOM 1278 C C . LEU B 1 16 ? 5.719 -18.781 -0.126 1 96.19 16 LEU B C 1
ATOM 1280 O O . LEU B 1 16 ? 4.582 -18.297 -0.116 1 96.19 16 LEU B O 1
ATOM 1284 N N . MET B 1 17 ? 6.492 -18.875 -1.198 1 97.81 17 MET B N 1
ATOM 1285 C CA . MET B 1 17 ? 5.957 -18.312 -2.436 1 97.81 17 MET B CA 1
ATOM 1286 C C . MET B 1 17 ? 6.664 -18.906 -3.65 1 97.81 17 MET B C 1
ATOM 1288 O O . MET B 1 17 ? 7.766 -19.438 -3.533 1 97.81 17 MET B O 1
ATOM 1292 N N . THR B 1 18 ? 6.035 -18.828 -4.789 1 97.94 18 THR B N 1
ATOM 1293 C CA . THR B 1 18 ? 6.547 -19.328 -6.055 1 97.94 18 THR B CA 1
ATOM 1294 C C . THR B 1 18 ? 6.914 -18.188 -6.992 1 97.94 18 THR B C 1
ATOM 1296 O O . THR B 1 18 ? 6.105 -17.297 -7.23 1 97.94 18 THR B O 1
ATOM 1299 N N . HIS B 1 19 ? 8.055 -18.266 -7.543 1 98.12 19 HIS B N 1
ATOM 1300 C CA . HIS B 1 19 ? 8.547 -17.219 -8.438 1 98.12 19 HIS B CA 1
ATOM 1301 C C . HIS B 1 19 ? 7.754 -17.203 -9.742 1 98.12 19 HIS B C 1
ATOM 1303 O O . HIS B 1 19 ? 7.473 -18.25 -10.328 1 98.12 19 HIS B O 1
ATOM 1309 N N . ILE B 1 20 ? 7.402 -16.031 -10.141 1 98.69 20 ILE B N 1
ATOM 1310 C CA . ILE B 1 20 ? 6.68 -15.859 -11.398 1 98.69 20 ILE B CA 1
ATOM 1311 C C . ILE B 1 20 ? 7.613 -15.266 -12.453 1 98.69 20 ILE B C 1
ATOM 1313 O O . ILE B 1 20 ? 7.785 -15.828 -13.531 1 98.69 20 ILE B O 1
ATOM 1317 N N . ALA B 1 21 ? 8.227 -14.086 -12.156 1 98.5 21 ALA B N 1
ATOM 1318 C CA . ALA B 1 21 ? 9.062 -13.367 -13.117 1 98.5 21 ALA B CA 1
ATOM 1319 C C . ALA B 1 21 ? 9.883 -12.281 -12.422 1 98.5 21 ALA B C 1
ATOM 1321 O O . ALA B 1 21 ? 9.586 -11.906 -11.281 1 98.5 21 ALA B O 1
ATOM 1322 N N . ASP B 1 22 ? 10.938 -11.891 -13.102 1 98.12 22 ASP B N 1
ATOM 1323 C CA . ASP B 1 22 ? 11.633 -10.656 -12.766 1 98.12 22 ASP B CA 1
ATOM 1324 C C . ASP B 1 22 ? 11.289 -9.539 -13.758 1 98.12 22 ASP B C 1
ATOM 1326 O O . ASP B 1 22 ? 11.156 -9.789 -14.953 1 98.12 22 ASP B O 1
ATOM 1330 N N . MET B 1 23 ? 11.109 -8.383 -13.234 1 97.75 23 MET B N 1
ATOM 1331 C CA . MET B 1 23 ? 10.844 -7.199 -14.047 1 97.75 23 MET B CA 1
ATOM 1332 C C . MET B 1 23 ? 11.633 -6 -13.539 1 97.75 23 MET B C 1
ATOM 1334 O O . MET B 1 23 ? 11.234 -5.363 -12.555 1 97.75 23 MET B O 1
ATOM 1338 N N . GLY B 1 24 ? 12.664 -5.668 -14.289 1 97.44 24 GLY B N 1
ATOM 1339 C CA . GLY B 1 24 ? 13.523 -4.602 -13.805 1 97.44 24 GLY B CA 1
ATOM 1340 C C . GLY B 1 24 ? 14.141 -4.902 -12.445 1 97.44 24 GLY B C 1
ATOM 1341 O O . GLY B 1 24 ? 14.805 -5.922 -12.281 1 97.44 24 GLY B O 1
ATOM 1342 N N . ASN B 1 25 ? 13.898 -4.016 -11.469 1 98.62 25 ASN B N 1
ATOM 1343 C CA . ASN B 1 25 ? 14.453 -4.172 -10.133 1 98.62 25 ASN B CA 1
ATOM 1344 C C . ASN B 1 25 ? 13.492 -4.914 -9.203 1 98.62 25 ASN B C 1
ATOM 1346 O O . ASN B 1 25 ? 13.602 -4.812 -7.98 1 98.62 25 ASN B O 1
ATOM 1350 N N . ALA B 1 26 ? 12.57 -5.652 -9.766 1 98.69 26 ALA B N 1
ATOM 1351 C CA . ALA B 1 26 ? 11.539 -6.328 -8.977 1 98.69 26 ALA B CA 1
ATOM 1352 C C . ALA B 1 26 ? 11.508 -7.82 -9.281 1 98.69 26 ALA B C 1
ATOM 1354 O O . ALA B 1 26 ? 11.711 -8.234 -10.43 1 98.69 26 ALA B O 1
ATOM 1355 N N . SER B 1 27 ? 11.273 -8.586 -8.242 1 98.69 27 SER B N 1
ATOM 1356 C CA . SER B 1 27 ? 10.883 -9.984 -8.391 1 98.69 27 SER B CA 1
ATOM 1357 C C . SER B 1 27 ? 9.43 -10.195 -7.977 1 98.69 27 SER B C 1
ATOM 1359 O O . SER B 1 27 ? 8.992 -9.672 -6.949 1 98.69 27 SER B O 1
ATOM 1361 N N . ILE B 1 28 ? 8.711 -10.938 -8.797 1 98.88 28 ILE B N 1
ATOM 1362 C CA . ILE B 1 28 ? 7.285 -11.172 -8.57 1 98.88 28 ILE B CA 1
ATOM 1363 C C . ILE B 1 28 ? 7.059 -12.625 -8.18 1 98.88 28 ILE B C 1
ATOM 1365 O O . ILE B 1 28 ? 7.582 -13.539 -8.82 1 98.88 28 ILE B O 1
ATOM 1369 N N . TYR B 1 29 ? 6.254 -12.836 -7.129 1 98.88 29 TYR 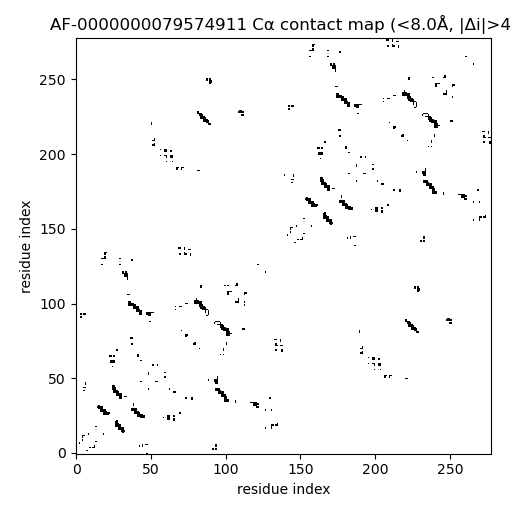B N 1
ATOM 1370 C CA . TYR B 1 29 ? 5.973 -14.172 -6.621 1 98.88 29 TYR B CA 1
ATOM 1371 C C . TYR B 1 29 ? 4.473 -14.383 -6.438 1 98.88 29 TYR B C 1
ATOM 1373 O O . TYR B 1 29 ? 3.748 -13.453 -6.086 1 98.88 29 TYR B O 1
ATOM 1381 N N . LEU B 1 30 ? 4.02 -15.594 -6.695 1 98.94 30 LEU B N 1
ATOM 1382 C CA . LEU B 1 30 ? 2.713 -16.031 -6.215 1 98.94 30 LEU B CA 1
ATOM 1383 C C . LEU B 1 30 ? 2.799 -16.531 -4.777 1 98.94 30 LEU B C 1
ATOM 1385 O O . LEU B 1 30 ? 3.568 -17.438 -4.477 1 98.94 30 LEU B O 1
ATOM 1389 N N . PHE B 1 31 ? 2.086 -15.891 -3.896 1 98.75 31 PHE B N 1
ATOM 1390 C CA . PHE B 1 31 ? 2.113 -16.297 -2.494 1 98.75 31 PHE B CA 1
ATOM 1391 C C . PHE B 1 31 ? 1.446 -17.656 -2.305 1 98.75 31 PHE B C 1
ATOM 1393 O O . PHE B 1 31 ? 0.467 -17.969 -2.984 1 98.75 31 PHE B O 1
ATOM 1400 N N . ARG B 1 32 ? 1.907 -18.422 -1.459 1 98 32 ARG B N 1
ATOM 1401 C CA . ARG B 1 32 ? 1.364 -19.766 -1.279 1 98 32 ARG B CA 1
ATOM 1402 C C . ARG B 1 32 ? -0.025 -19.703 -0.652 1 98 32 ARG B C 1
ATOM 1404 O O . ARG B 1 32 ? -0.898 -20.5 -1 1 98 32 ARG B O 1
ATOM 1411 N N . ASP B 1 33 ? -0.185 -18.844 0.407 1 98.19 33 ASP B N 1
ATOM 1412 C CA . ASP B 1 33 ? -1.52 -18.656 0.968 1 98.19 33 ASP B CA 1
ATOM 1413 C C . ASP B 1 33 ? -2.42 -17.891 -0.003 1 98.19 33 ASP B C 1
ATOM 1415 O O . ASP B 1 33 ? -2.24 -16.688 -0.214 1 98.19 33 ASP B O 1
ATOM 1419 N N . GLN B 1 34 ? -3.434 -18.594 -0.502 1 98.56 34 GLN B N 1
ATOM 1420 C CA . GLN B 1 34 ? -4.297 -18 -1.522 1 98.56 34 GLN B CA 1
ATOM 1421 C C . GLN B 1 34 ? -5.699 -17.75 -0.976 1 98.56 34 GLN B C 1
ATOM 1423 O O . GLN B 1 34 ? -6.688 -17.891 -1.694 1 98.56 34 GLN B O 1
ATOM 1428 N N . THR B 1 35 ? -5.727 -17.438 0.361 1 98.38 35 THR B N 1
ATOM 1429 C CA . THR B 1 35 ? -6.977 -16.938 0.923 1 98.38 35 THR B CA 1
ATOM 1430 C C . THR B 1 35 ? -7.59 -15.875 0.017 1 98.38 35 THR B C 1
ATOM 1432 O O . THR B 1 35 ? -8.797 -15.867 -0.213 1 98.38 35 THR B O 1
ATOM 1435 N N . HIS B 1 36 ? -6.75 -14.961 -0.444 1 98.56 36 HIS B N 1
ATOM 1436 C CA . HIS B 1 36 ? -7.109 -14.023 -1.508 1 98.56 36 HIS B CA 1
ATOM 1437 C C . HIS B 1 36 ? -6.582 -14.5 -2.857 1 98.56 36 HIS B C 1
ATOM 1439 O O . HIS B 1 36 ? -5.383 -14.398 -3.131 1 98.56 36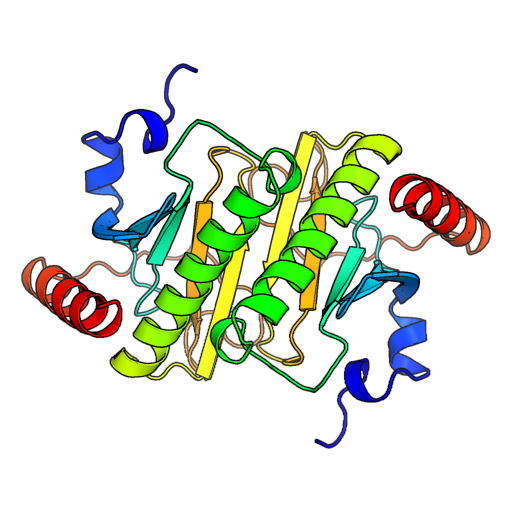 HIS B O 1
ATOM 1445 N N . LYS B 1 37 ? -7.5 -14.984 -3.664 1 98.62 37 LYS B N 1
ATOM 1446 C CA . LYS B 1 37 ? -7.141 -15.609 -4.934 1 98.62 37 LYS B CA 1
ATOM 1447 C C . LYS B 1 37 ? -6.309 -14.672 -5.797 1 98.62 37 LYS B C 1
ATOM 1449 O O . LYS B 1 37 ? -6.77 -13.594 -6.172 1 98.62 37 LYS B O 1
ATOM 1454 N N . GLY B 1 38 ? -5.062 -15.102 -6.086 1 98.81 38 GLY B N 1
ATOM 1455 C CA . GLY B 1 38 ? -4.184 -14.336 -6.957 1 98.81 38 GLY B CA 1
ATOM 1456 C C . GLY B 1 38 ? -3.168 -13.508 -6.195 1 98.81 38 GLY B C 1
ATOM 1457 O O . GLY B 1 38 ? -2.33 -12.828 -6.801 1 98.81 38 GLY B O 1
ATOM 1458 N N . LYS B 1 39 ? -3.195 -13.578 -4.836 1 98.88 39 LYS B N 1
ATOM 1459 C CA . LYS B 1 39 ? -2.279 -12.773 -4.039 1 98.88 39 LYS B CA 1
ATOM 1460 C C . LYS B 1 39 ? -0.833 -12.984 -4.477 1 98.88 39 LYS B C 1
ATOM 1462 O O . LYS B 1 39 ? -0.349 -14.117 -4.512 1 98.88 39 LYS B O 1
ATOM 1467 N N . CYS B 1 40 ? -0.182 -11.906 -4.758 1 98.94 40 CYS B N 1
ATOM 1468 C CA . CYS B 1 40 ? 1.225 -11.898 -5.145 1 98.94 40 CYS B CA 1
ATOM 1469 C C . CYS B 1 40 ? 2.037 -10.992 -4.227 1 98.94 40 CYS B C 1
ATOM 1471 O O . CYS B 1 40 ? 1.478 -10.133 -3.539 1 98.94 40 CYS B O 1
ATOM 1473 N N . ILE B 1 41 ? 3.309 -11.219 -4.262 1 98.81 41 ILE B N 1
ATOM 1474 C CA . ILE B 1 41 ? 4.297 -10.367 -3.609 1 98.81 41 ILE B CA 1
ATOM 1475 C C . ILE B 1 41 ? 5.285 -9.836 -4.645 1 98.81 41 ILE B C 1
ATOM 1477 O O . ILE B 1 41 ? 5.816 -10.602 -5.453 1 98.81 41 ILE B O 1
ATOM 1481 N N . VAL B 1 42 ? 5.438 -8.547 -4.707 1 98.94 42 VAL B N 1
ATOM 1482 C CA . VAL B 1 42 ? 6.465 -7.922 -5.535 1 98.94 42 VAL B CA 1
ATOM 1483 C C . VAL B 1 42 ? 7.594 -7.398 -4.648 1 98.94 42 VAL B C 1
ATOM 1485 O O . VAL B 1 42 ? 7.363 -6.57 -3.766 1 98.94 42 VAL B O 1
ATOM 1488 N N . VAL B 1 43 ? 8.82 -7.871 -4.91 1 98.75 43 VAL B N 1
ATOM 1489 C CA . VAL B 1 43 ? 9.961 -7.613 -4.035 1 98.75 43 VAL B CA 1
ATOM 1490 C C . VAL B 1 43 ? 10.977 -6.734 -4.758 1 98.75 43 VAL B C 1
ATOM 1492 O O . VAL B 1 43 ? 11.305 -6.984 -5.918 1 98.75 43 VAL B O 1
ATOM 1495 N N . PHE B 1 44 ? 11.422 -5.609 -4.133 1 98.88 44 PHE B N 1
ATOM 1496 C CA . PHE B 1 44 ? 12.602 -4.918 -4.637 1 98.88 44 PHE B CA 1
ATOM 1497 C C . PHE B 1 44 ? 13.828 -5.82 -4.578 1 98.88 44 PHE B C 1
ATOM 1499 O O . PHE B 1 44 ? 14.234 -6.254 -3.498 1 98.88 44 PHE B O 1
ATOM 1506 N N . ASN B 1 45 ? 14.516 -6.047 -5.688 1 97.75 45 ASN B N 1
ATOM 1507 C CA . ASN B 1 45 ? 15.438 -7.18 -5.703 1 97.75 45 ASN B CA 1
ATOM 1508 C C . ASN B 1 45 ? 16.875 -6.723 -5.918 1 97.75 45 ASN B C 1
ATOM 1510 O O . ASN B 1 45 ? 17.766 -7.547 -6.16 1 97.75 45 ASN B O 1
ATOM 1514 N N . THR B 1 46 ? 17.188 -5.469 -5.824 1 95.44 46 THR B N 1
ATOM 1515 C CA . THR B 1 46 ? 18.531 -4.977 -6.09 1 95.44 46 THR B CA 1
ATOM 1516 C C . THR B 1 46 ? 19.391 -5.031 -4.828 1 95.44 46 THR B C 1
ATOM 1518 O O . THR B 1 46 ? 20.562 -5.395 -4.883 1 95.44 46 THR B O 1
ATOM 1521 N N . ASP B 1 47 ? 18.844 -4.617 -3.742 1 95.81 47 ASP B N 1
ATOM 1522 C CA . ASP B 1 47 ? 19.5 -4.57 -2.441 1 95.81 47 ASP B CA 1
ATOM 1523 C C . ASP B 1 47 ? 18.484 -4.582 -1.305 1 95.81 47 ASP B C 1
ATOM 1525 O O . ASP B 1 47 ? 17.281 -4.516 -1.547 1 95.81 47 ASP B O 1
ATOM 1529 N N . HIS B 1 48 ? 19.047 -4.797 -0.111 1 97.38 48 HIS B N 1
ATOM 1530 C CA . HIS B 1 48 ? 18.172 -4.707 1.051 1 97.38 48 HIS B CA 1
ATOM 1531 C C . HIS B 1 48 ? 17.812 -3.26 1.359 1 97.38 48 HIS B C 1
ATOM 1533 O O . HIS B 1 48 ? 18.641 -2.5 1.859 1 97.38 48 HIS B O 1
ATOM 1539 N N . ARG B 1 49 ? 16.672 -2.893 0.967 1 98.19 49 ARG B N 1
ATOM 1540 C CA . ARG B 1 49 ? 16.047 -1.621 1.328 1 98.19 49 ARG B CA 1
ATOM 1541 C C . ARG B 1 49 ? 14.766 -1.841 2.119 1 98.19 49 ARG B C 1
ATOM 1543 O O . ARG B 1 49 ? 14.141 -2.893 2.008 1 98.19 49 ARG B O 1
ATOM 1550 N N . THR B 1 50 ? 14.43 -0.821 2.873 1 98.12 50 THR B N 1
ATOM 1551 C CA . THR B 1 50 ? 13.289 -1.046 3.756 1 98.12 50 THR B CA 1
ATOM 1552 C C . THR B 1 50 ? 12.172 -0.044 3.467 1 98.12 50 THR B C 1
ATOM 1554 O O . THR B 1 50 ? 11.023 -0.259 3.852 1 98.12 50 THR B O 1
ATOM 1557 N N . GLU B 1 51 ? 12.602 1.108 2.852 1 98.75 51 GLU B N 1
ATOM 1558 C CA . GLU B 1 51 ? 11.648 2.189 2.605 1 98.75 51 GLU B CA 1
ATOM 1559 C C . GLU B 1 51 ? 11.695 2.648 1.151 1 98.75 51 GLU B C 1
ATOM 1561 O O . GLU B 1 51 ? 12.766 2.656 0.534 1 98.75 51 GLU B O 1
ATOM 1566 N N . TRP B 1 52 ? 10.523 3.135 0.699 1 98.81 52 TRP B N 1
ATOM 1567 C CA . TRP B 1 52 ? 10.438 3.643 -0.666 1 98.81 52 TRP B CA 1
ATOM 1568 C C . TRP B 1 52 ? 11.375 4.824 -0.868 1 98.81 52 TRP B C 1
ATOM 1570 O O . TRP B 1 52 ? 11.984 4.969 -1.931 1 98.81 52 TRP B O 1
ATOM 1580 N N . TYR B 1 53 ? 11.516 5.695 0.179 1 98.75 53 TYR B N 1
ATOM 1581 C CA . TYR B 1 53 ? 12.297 6.918 0.013 1 98.75 53 TYR B CA 1
ATOM 1582 C C . TYR B 1 53 ? 13.789 6.617 0.037 1 98.75 53 TYR B C 1
ATOM 1584 O O . TYR B 1 53 ? 14.609 7.504 -0.217 1 98.75 53 TYR B O 1
ATOM 1592 N N . GLN B 1 54 ? 14.227 5.41 0.348 1 98.81 54 GLN B N 1
ATOM 1593 C CA . GLN B 1 54 ? 15.625 4.988 0.267 1 98.81 54 GLN B CA 1
ATOM 1594 C C . GLN B 1 54 ? 16.016 4.656 -1.17 1 98.81 54 GLN B C 1
ATOM 1596 O O . GLN B 1 54 ? 17.203 4.52 -1.479 1 98.81 54 GLN B O 1
ATOM 1601 N N . LEU B 1 55 ? 15.023 4.488 -2.047 1 98.81 55 LEU B N 1
ATOM 1602 C CA . LEU B 1 55 ? 15.258 4.285 -3.473 1 98.81 55 LEU B CA 1
ATOM 1603 C C . LEU B 1 55 ? 15.383 5.621 -4.199 1 98.81 55 LEU B C 1
ATOM 1605 O O . LEU B 1 55 ? 14.719 6.594 -3.838 1 98.81 55 LEU B O 1
ATOM 1609 N N . ASN B 1 56 ? 16.203 5.617 -5.27 1 98.5 56 ASN B N 1
ATOM 1610 C CA . ASN B 1 56 ? 16.156 6.805 -6.113 1 98.5 56 ASN B CA 1
ATOM 1611 C C . ASN B 1 56 ? 14.914 6.809 -7.012 1 98.5 56 ASN B C 1
ATOM 1613 O O . ASN B 1 56 ? 14.18 5.816 -7.066 1 98.5 56 ASN B O 1
ATOM 1617 N N . GLN B 1 57 ? 14.711 7.875 -7.676 1 98.25 57 GLN B N 1
ATOM 1618 C CA . GLN B 1 57 ? 13.461 8.055 -8.414 1 98.25 57 GLN B CA 1
ATOM 1619 C C . GLN B 1 57 ? 13.312 7.004 -9.508 1 98.25 57 GLN B C 1
ATOM 1621 O O . GLN B 1 57 ? 12.211 6.531 -9.781 1 98.25 57 GLN B O 1
ATOM 1626 N N . GLU B 1 58 ? 14.391 6.738 -10.156 1 98.5 58 GLU B N 1
ATOM 1627 C CA . GLU B 1 58 ? 14.344 5.719 -11.195 1 98.5 58 GLU B CA 1
ATOM 1628 C C . GLU B 1 58 ? 13.961 4.359 -10.617 1 98.5 58 GLU B C 1
ATOM 1630 O O . GLU B 1 58 ? 13.141 3.639 -11.195 1 98.5 58 GLU B O 1
ATOM 1635 N N . GLU B 1 59 ? 14.547 4.008 -9.492 1 98.81 59 GLU B N 1
ATOM 1636 C CA . GLU B 1 59 ? 14.242 2.746 -8.82 1 98.81 59 GLU B CA 1
ATOM 1637 C C . GLU B 1 59 ? 12.789 2.701 -8.359 1 98.81 59 GLU B C 1
ATOM 1639 O O . GLU B 1 59 ? 12.125 1.673 -8.492 1 98.81 59 GLU B O 1
ATOM 1644 N N . GLN B 1 60 ? 12.32 3.834 -7.824 1 98.88 60 GLN B N 1
ATOM 1645 C CA . GLN B 1 60 ? 10.922 3.932 -7.434 1 98.88 60 GLN B CA 1
ATOM 1646 C C . GLN B 1 60 ? 10 3.658 -8.617 1 98.88 60 GLN B C 1
ATOM 1648 O O . GLN B 1 60 ? 9.055 2.875 -8.516 1 98.88 60 GLN B O 1
ATOM 1653 N N . SER B 1 61 ? 10.289 4.297 -9.703 1 98.81 61 SER B N 1
ATOM 1654 C CA . SER B 1 61 ? 9.477 4.199 -10.906 1 98.81 61 SER B CA 1
ATOM 1655 C C . SER B 1 61 ? 9.438 2.77 -11.43 1 98.81 61 SER B C 1
ATOM 1657 O O . SER B 1 61 ? 8.375 2.277 -11.828 1 98.81 61 SER B O 1
ATOM 1659 N N . GLU B 1 62 ? 10.57 2.125 -11.445 1 98.69 62 GLU B N 1
ATOM 1660 C CA . GLU B 1 62 ? 10.641 0.752 -11.938 1 98.69 62 GLU B CA 1
ATOM 1661 C C . GLU B 1 62 ? 9.852 -0.196 -11.039 1 98.69 62 GLU B C 1
ATOM 1663 O O . GLU B 1 62 ? 9.117 -1.061 -11.523 1 98.69 62 GLU B O 1
ATOM 1668 N N . LEU B 1 63 ? 9.992 -0.015 -9.773 1 98.88 63 LEU B N 1
ATOM 1669 C CA . LEU B 1 63 ? 9.312 -0.916 -8.844 1 98.88 63 LEU B CA 1
ATOM 1670 C C . LEU B 1 63 ? 7.801 -0.74 -8.922 1 98.88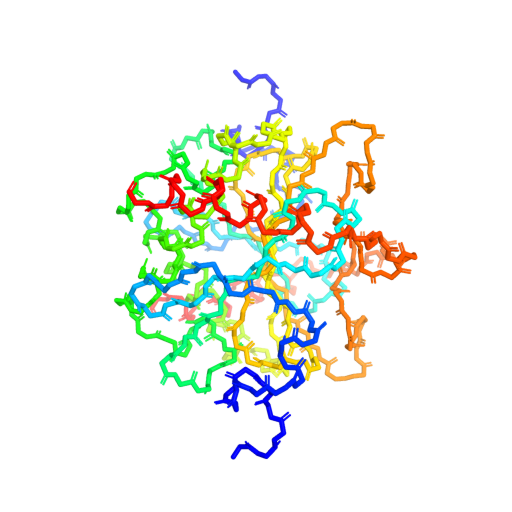 63 LEU B C 1
ATOM 1672 O O . LEU B 1 63 ? 7.062 -1.724 -8.977 1 98.88 63 LEU B O 1
ATOM 1676 N N . ILE B 1 64 ? 7.336 0.505 -8.953 1 98.94 64 ILE B N 1
ATOM 1677 C CA . ILE B 1 64 ? 5.895 0.718 -8.961 1 98.94 64 ILE B CA 1
ATOM 1678 C C . ILE B 1 64 ? 5.309 0.258 -10.297 1 98.94 64 ILE B C 1
ATOM 1680 O O . ILE B 1 64 ? 4.184 -0.243 -10.344 1 98.94 64 ILE B O 1
ATOM 1684 N N . TYR B 1 65 ? 6.109 0.378 -11.328 1 98.88 65 TYR B N 1
ATOM 1685 C CA . TYR B 1 65 ? 5.668 -0.134 -12.617 1 98.88 65 TYR B CA 1
ATOM 1686 C C . TYR B 1 65 ? 5.438 -1.639 -12.562 1 98.88 65 TYR B C 1
ATOM 1688 O O . TYR B 1 65 ? 4.418 -2.137 -13.047 1 98.88 65 TYR B O 1
ATOM 1696 N N . ALA B 1 66 ? 6.371 -2.348 -11.969 1 98.88 66 ALA B N 1
ATOM 1697 C CA . ALA B 1 66 ? 6.219 -3.791 -11.812 1 98.88 66 ALA B CA 1
ATOM 1698 C C . ALA B 1 66 ? 4.98 -4.125 -10.984 1 98.88 66 ALA B C 1
ATOM 1700 O O . ALA B 1 66 ? 4.258 -5.074 -11.297 1 98.88 66 ALA B O 1
ATOM 1701 N N . VAL B 1 67 ? 4.742 -3.375 -9.938 1 98.94 67 VAL B N 1
ATOM 1702 C CA . VAL B 1 67 ? 3.566 -3.568 -9.094 1 98.94 67 VAL B CA 1
ATOM 1703 C C . VAL B 1 67 ? 2.299 -3.373 -9.922 1 98.94 67 VAL B C 1
ATOM 1705 O O . VAL B 1 67 ? 1.393 -4.211 -9.891 1 98.94 67 VAL B O 1
ATOM 1708 N N . ALA B 1 68 ? 2.262 -2.289 -10.711 1 98.94 68 ALA B N 1
ATOM 1709 C CA . ALA B 1 68 ? 1.096 -1.978 -11.531 1 98.94 68 ALA B CA 1
ATOM 1710 C C . ALA B 1 68 ? 0.875 -3.045 -12.594 1 98.94 68 ALA B C 1
ATOM 1712 O O . ALA B 1 68 ? -0.26 -3.455 -12.852 1 98.94 68 ALA B O 1
ATOM 1713 N N . LYS B 1 69 ? 1.917 -3.469 -13.172 1 98.88 69 LYS B N 1
ATOM 1714 C CA . LYS B 1 69 ? 1.81 -4.504 -14.195 1 98.88 69 LYS B CA 1
ATOM 1715 C C . LYS B 1 69 ? 1.327 -5.82 -13.594 1 98.88 69 LYS B C 1
ATOM 1717 O O . LYS B 1 69 ? 0.561 -6.555 -14.227 1 98.88 69 LYS B O 1
ATOM 1722 N N . THR B 1 70 ? 1.857 -6.137 -12.422 1 98.94 70 THR B N 1
ATOM 1723 C CA . THR B 1 70 ? 1.374 -7.32 -11.719 1 98.94 70 THR B CA 1
ATOM 1724 C C . THR B 1 70 ? -0.129 -7.223 -11.477 1 98.94 70 THR B C 1
ATOM 1726 O O . THR B 1 70 ? -0.873 -8.164 -11.766 1 98.94 70 THR B O 1
ATOM 1729 N N . ALA B 1 71 ? -0.572 -6.102 -10.992 1 98.94 71 ALA B N 1
ATOM 1730 C CA . ALA B 1 71 ? -1.991 -5.879 -10.719 1 98.94 71 ALA B CA 1
ATOM 1731 C C . ALA B 1 71 ? -2.816 -6.02 -12 1 98.94 71 ALA B C 1
ATOM 1733 O O . ALA B 1 71 ? -3.896 -6.613 -11.984 1 98.94 71 ALA B O 1
ATOM 1734 N N . GLU B 1 72 ? -2.316 -5.484 -13.047 1 98.88 72 GLU B N 1
ATOM 1735 C CA . GLU B 1 72 ? -3.004 -5.586 -14.336 1 98.88 72 GLU B CA 1
ATOM 1736 C C . GLU B 1 72 ? -3.125 -7.039 -14.781 1 98.88 72 GLU B C 1
ATOM 1738 O O . GLU B 1 72 ? -4.184 -7.461 -15.25 1 98.88 72 GLU B O 1
ATOM 1743 N N . ALA B 1 73 ? -2.016 -7.734 -14.641 1 98.94 73 ALA B N 1
ATOM 1744 C CA . ALA B 1 73 ? -2.041 -9.148 -14.992 1 98.94 73 ALA B CA 1
ATOM 1745 C C . ALA B 1 73 ? -3.084 -9.898 -14.164 1 98.94 73 ALA B C 1
ATOM 1747 O O . ALA B 1 73 ? -3.84 -10.719 -14.695 1 98.94 73 ALA B O 1
ATOM 1748 N N . LEU B 1 74 ? -3.133 -9.633 -12.883 1 98.94 74 LEU B N 1
ATOM 1749 C CA . LEU B 1 74 ? -4.09 -10.273 -11.992 1 98.94 74 LEU B CA 1
ATOM 1750 C C . LEU B 1 74 ? -5.523 -9.922 -12.383 1 98.94 74 LEU B C 1
ATOM 1752 O O . LEU B 1 74 ? -6.414 -10.773 -12.312 1 98.94 74 LEU B O 1
ATOM 1756 N N . HIS B 1 75 ? -5.715 -8.664 -12.773 1 98.81 75 HIS B N 1
ATOM 1757 C CA . HIS B 1 75 ? -7.023 -8.258 -13.266 1 98.81 75 HIS B CA 1
ATOM 1758 C C . HIS B 1 75 ? -7.434 -9.07 -14.484 1 98.81 75 HIS B C 1
ATOM 1760 O O . HIS B 1 75 ? -8.57 -9.539 -14.578 1 98.81 75 HIS B O 1
ATOM 1766 N N . ASN B 1 76 ? -6.527 -9.195 -15.367 1 98.75 76 ASN B N 1
ATOM 1767 C CA . ASN B 1 76 ? -6.812 -9.891 -16.609 1 98.75 76 ASN B CA 1
ATOM 1768 C C . ASN B 1 76 ? -7.051 -11.383 -16.391 1 98.75 76 ASN B C 1
ATOM 1770 O O . ASN B 1 76 ? -7.867 -12 -17.062 1 98.75 76 ASN B O 1
ATOM 1774 N N . VAL B 1 77 ? -6.34 -11.977 -15.453 1 98.81 77 VAL B N 1
ATOM 1775 C CA . VAL B 1 77 ? -6.398 -13.414 -15.234 1 98.81 77 VAL B CA 1
ATOM 1776 C C . VAL B 1 77 ? -7.598 -13.758 -14.352 1 98.81 77 VAL B C 1
ATOM 1778 O O . VAL B 1 77 ? -8.312 -14.727 -14.609 1 98.81 77 VAL B O 1
ATOM 1781 N N . PHE B 1 78 ? -7.863 -12.914 -13.234 1 98.81 78 PHE B N 1
ATOM 1782 C CA . PHE B 1 78 ? -8.781 -13.359 -12.195 1 98.81 78 PHE B CA 1
ATOM 1783 C C . PHE B 1 78 ? -9.992 -12.43 -12.109 1 98.81 78 PHE B C 1
ATOM 1785 O O . PHE B 1 78 ? -10.969 -12.742 -11.422 1 98.81 78 PHE B O 1
ATOM 1792 N N . ASN B 1 79 ? -9.922 -11.242 -12.68 1 98.62 79 ASN B N 1
ATOM 1793 C CA . ASN B 1 79 ? -10.992 -10.25 -12.734 1 98.62 79 ASN B CA 1
ATOM 1794 C C . ASN B 1 79 ? -11.5 -9.891 -11.344 1 98.62 79 ASN B C 1
ATOM 1796 O O . ASN B 1 79 ? -12.695 -9.977 -11.078 1 98.62 79 ASN B O 1
ATOM 1800 N N . PRO B 1 80 ? -10.664 -9.562 -10.477 1 98.75 80 PRO B N 1
ATOM 1801 C CA . PRO B 1 80 ? -11.109 -9.125 -9.156 1 98.75 80 PRO B CA 1
ATOM 1802 C C . PRO B 1 80 ? -11.906 -7.82 -9.203 1 98.75 80 PRO B C 1
ATOM 1804 O O .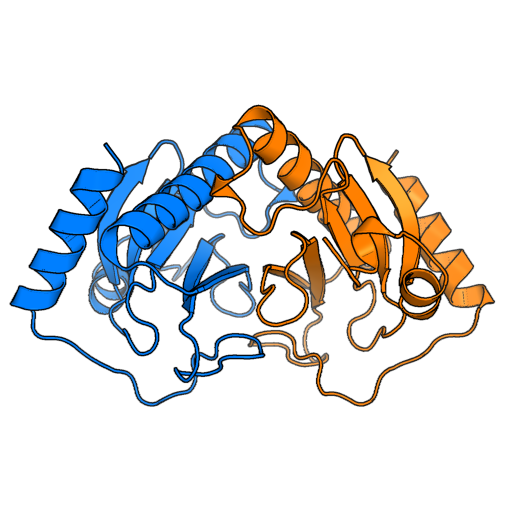 PRO B 1 80 ? -11.836 -7.09 -10.195 1 98.75 80 PRO B O 1
ATOM 1807 N N . ASP B 1 81 ? -12.672 -7.504 -8.141 1 98.5 81 ASP B N 1
ATOM 1808 C CA . ASP B 1 81 ? -13.438 -6.266 -8.031 1 98.5 81 ASP B CA 1
ATOM 1809 C C . ASP B 1 81 ? -12.547 -5.113 -7.566 1 98.5 81 ASP B C 1
ATOM 1811 O O . ASP B 1 81 ? -12.828 -3.949 -7.859 1 98.5 81 ASP B O 1
ATOM 1815 N N . LYS B 1 82 ? -11.516 -5.43 -6.852 1 98.5 82 LYS B N 1
ATOM 1816 C CA . LYS B 1 82 ? -10.539 -4.461 -6.359 1 98.5 82 LYS B CA 1
ATOM 1817 C C . LYS B 1 82 ? -9.195 -5.137 -6.07 1 98.5 82 LYS B C 1
ATOM 1819 O O . LYS B 1 82 ? -9.148 -6.336 -5.797 1 98.5 82 LYS B O 1
ATOM 1824 N N . ILE B 1 83 ? -8.141 -4.418 -6.148 1 98.81 83 ILE B N 1
ATOM 1825 C CA . ILE B 1 83 ? -6.844 -4.926 -5.711 1 98.81 83 ILE B CA 1
ATOM 1826 C C . ILE B 1 83 ? -6.293 -4.035 -4.598 1 98.81 83 ILE B C 1
ATOM 1828 O O . ILE B 1 83 ? -6.258 -2.809 -4.734 1 98.81 83 ILE B O 1
ATOM 1832 N N . ASN B 1 84 ? -5.957 -4.633 -3.484 1 98.75 84 ASN B N 1
ATOM 1833 C CA . ASN B 1 84 ? -5.258 -3.955 -2.396 1 98.75 84 ASN B CA 1
ATOM 1834 C C . ASN B 1 84 ? -3.746 -4.012 -2.582 1 98.75 84 ASN B C 1
ATOM 1836 O O . ASN B 1 84 ? -3.213 -5.004 -3.086 1 98.75 84 ASN B O 1
ATOM 1840 N N . TYR B 1 85 ? -3.043 -3.006 -2.203 1 98.88 85 TYR B N 1
ATOM 1841 C CA . TYR B 1 85 ? -1.587 -2.916 -2.18 1 98.88 85 TYR B CA 1
ATOM 1842 C C . TYR B 1 85 ? -1.087 -2.529 -0.792 1 98.88 85 TYR B C 1
ATOM 1844 O O . TYR B 1 85 ? -1.654 -1.646 -0.145 1 98.88 85 TYR B O 1
ATOM 1852 N N . ALA B 1 86 ? -0.051 -3.205 -0.331 1 98.75 86 ALA B N 1
ATOM 1853 C CA . ALA B 1 86 ? 0.471 -2.773 0.963 1 98.75 86 ALA B CA 1
ATOM 1854 C C . ALA B 1 86 ? 1.958 -3.092 1.089 1 98.75 86 ALA B C 1
ATOM 1856 O O . ALA B 1 86 ? 2.412 -4.148 0.646 1 98.75 86 ALA B O 1
ATOM 1857 N N . THR B 1 87 ? 2.705 -2.232 1.614 1 98.62 87 THR B N 1
ATOM 1858 C CA . THR B 1 87 ? 4.059 -2.379 2.137 1 98.62 87 THR B CA 1
ATOM 1859 C C . THR B 1 87 ? 4.082 -2.148 3.645 1 98.62 87 THR B C 1
ATOM 1861 O O . THR B 1 87 ? 3.936 -1.016 4.109 1 98.62 87 THR B O 1
ATOM 1864 N N . TYR B 1 88 ? 4.23 -3.146 4.391 1 97.75 88 TYR B N 1
ATOM 1865 C CA . TYR B 1 88 ? 4.281 -3.01 5.844 1 97.75 88 TYR B CA 1
ATOM 1866 C C . TYR B 1 88 ? 5.719 -3.025 6.344 1 97.75 88 TYR B C 1
ATOM 1868 O O . TYR B 1 88 ? 6.344 -1.972 6.484 1 97.75 88 TYR B O 1
ATOM 1876 N N . GLY B 1 89 ? 6.352 -4.184 6.496 1 96.38 89 GLY B N 1
ATOM 1877 C CA . GLY B 1 89 ? 7.781 -4.301 6.746 1 96.38 89 GLY B CA 1
ATOM 1878 C C . GLY B 1 89 ? 8.141 -4.164 8.211 1 96.38 89 GLY B C 1
ATOM 1879 O O . GLY B 1 89 ? 9.305 -3.955 8.555 1 96.38 89 GLY B O 1
ATOM 1880 N N . ASP B 1 90 ? 7.176 -4.254 9.188 1 95.19 90 ASP B N 1
ATOM 1881 C CA . ASP B 1 90 ? 7.469 -4.141 10.617 1 95.19 90 ASP B CA 1
ATOM 1882 C C . ASP B 1 90 ? 8.438 -5.234 11.062 1 95.19 90 ASP B C 1
ATOM 1884 O O . ASP B 1 90 ? 9.375 -4.969 11.812 1 95.19 90 ASP B O 1
ATOM 1888 N N . LYS B 1 91 ? 8.188 -6.441 10.617 1 91.31 91 LYS B N 1
ATOM 1889 C CA . LYS B 1 91 ? 9.023 -7.574 11.008 1 91.31 91 LYS B CA 1
ATOM 1890 C C . LYS B 1 91 ? 9.922 -8.016 9.859 1 91.31 91 LYS B C 1
ATOM 1892 O O . LYS B 1 91 ? 11.117 -8.258 10.055 1 91.31 91 LYS B O 1
ATOM 1897 N N . VAL B 1 92 ? 9.352 -8.18 8.68 1 94.19 92 VAL B N 1
ATOM 1898 C CA . VAL B 1 92 ? 10.117 -8.461 7.473 1 94.19 92 VAL B CA 1
ATOM 1899 C C . VAL B 1 92 ? 10.375 -7.16 6.707 1 94.19 92 VAL B C 1
ATOM 1901 O O . VAL B 1 92 ? 9.578 -6.77 5.855 1 94.19 92 VAL B O 1
ATOM 1904 N N . SER B 1 93 ? 11.484 -6.613 6.926 1 96.06 93 SER B N 1
ATOM 1905 C CA . SER B 1 93 ? 11.664 -5.195 6.625 1 96.06 93 SER B CA 1
ATOM 1906 C C . SER B 1 93 ? 12.055 -4.984 5.164 1 96.06 93 SER B C 1
ATOM 1908 O O . SER B 1 93 ? 11.945 -3.871 4.645 1 96.06 93 SER B O 1
ATOM 19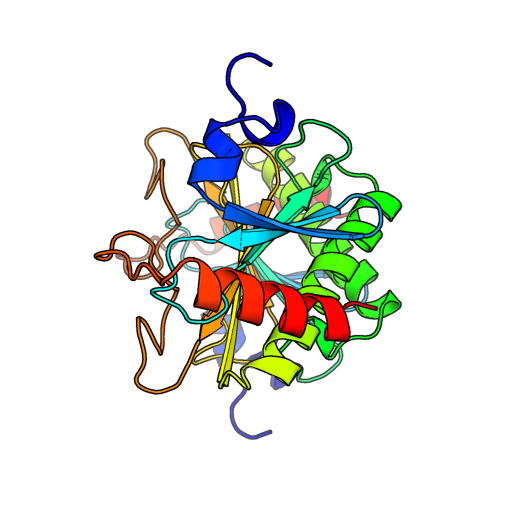10 N N . HIS B 1 94 ? 12.594 -6.07 4.531 1 98.12 94 HIS B N 1
ATOM 1911 C CA . HIS B 1 94 ? 12.961 -5.91 3.127 1 98.12 94 HIS B CA 1
ATOM 1912 C C . HIS B 1 94 ? 11.781 -5.395 2.307 1 98.12 94 HIS B C 1
ATOM 1914 O O . HIS B 1 94 ? 10.672 -5.922 2.412 1 98.12 94 HIS B O 1
ATOM 1920 N N . LEU B 1 95 ? 12.039 -4.371 1.534 1 98.75 95 LEU B N 1
ATOM 1921 C CA . LEU B 1 95 ? 10.977 -3.686 0.803 1 98.75 95 LEU B CA 1
ATOM 1922 C C . LEU B 1 95 ? 10.281 -4.637 -0.164 1 98.75 95 LEU B C 1
ATOM 1924 O O . LEU B 1 95 ? 10.898 -5.141 -1.101 1 98.75 95 LEU B O 1
ATOM 1928 N N . HIS B 1 96 ? 8.969 -4.875 0.098 1 98.81 96 HIS B N 1
ATOM 1929 C CA . HIS B 1 96 ? 8.102 -5.68 -0.751 1 98.81 96 HIS B CA 1
ATOM 1930 C C . HIS B 1 96 ? 6.656 -5.188 -0.684 1 98.81 96 HIS B C 1
ATOM 1932 O O . HIS B 1 96 ? 6.258 -4.559 0.3 1 98.81 96 HIS B O 1
ATOM 1938 N N . VAL B 1 97 ? 5.941 -5.473 -1.722 1 98.94 97 VAL B N 1
ATOM 1939 C CA . VAL B 1 97 ? 4.559 -5.016 -1.828 1 98.94 97 VAL B CA 1
ATOM 1940 C C . VAL B 1 97 ? 3.623 -6.215 -1.942 1 98.94 97 VAL B C 1
ATOM 1942 O O . VAL B 1 97 ? 3.807 -7.074 -2.811 1 98.94 97 VAL B O 1
ATOM 1945 N N . HIS B 1 98 ? 2.686 -6.281 -1.027 1 98.88 98 HIS B N 1
ATOM 1946 C CA . HIS B 1 98 ? 1.559 -7.188 -1.203 1 98.88 98 HIS B CA 1
ATOM 1947 C C . HIS B 1 98 ? 0.606 -6.684 -2.283 1 98.88 98 HIS B C 1
ATOM 1949 O O . HIS B 1 98 ? 0.167 -5.535 -2.24 1 98.88 98 HIS B O 1
ATOM 1955 N N . VAL B 1 99 ? 0.342 -7.457 -3.244 1 98.94 99 VAL B N 1
ATOM 1956 C CA . VAL B 1 99 ? -0.674 -7.203 -4.258 1 98.94 99 VAL B CA 1
ATOM 1957 C C . VAL B 1 99 ? -1.807 -8.219 -4.125 1 98.94 99 VAL B C 1
ATOM 1959 O O . VAL B 1 99 ? -1.639 -9.391 -4.461 1 98.94 99 VAL B O 1
ATOM 1962 N N . VAL B 1 100 ? -2.98 -7.75 -3.654 1 98.94 100 VAL B N 1
ATOM 1963 C CA . VAL B 1 100 ? -3.975 -8.672 -3.119 1 98.94 100 VAL B CA 1
ATOM 1964 C C . VAL B 1 100 ? -5.316 -8.445 -3.809 1 98.94 100 VAL B C 1
ATOM 1966 O O . VAL B 1 100 ? -6.062 -7.527 -3.447 1 98.94 100 VAL B O 1
ATOM 1969 N N . PRO B 1 101 ? -5.672 -9.289 -4.754 1 98.81 101 PRO B N 1
ATOM 1970 C CA . PRO B 1 101 ? -7.008 -9.203 -5.352 1 98.81 101 PRO B CA 1
ATOM 1971 C C . PRO B 1 101 ? -8.125 -9.422 -4.336 1 98.81 101 PRO B C 1
ATOM 1973 O O . PRO B 1 101 ? -8.031 -10.312 -3.486 1 98.81 101 PRO B O 1
ATOM 1976 N N . LYS B 1 102 ? -9.062 -8.625 -4.426 1 98.62 102 LYS B N 1
ATOM 1977 C CA . LYS B 1 102 ? -10.258 -8.68 -3.588 1 98.62 102 LYS B CA 1
ATOM 1978 C C . LYS B 1 102 ? -11.508 -8.891 -4.43 1 98.62 102 LYS B C 1
ATOM 1980 O O . LYS B 1 102 ? -11.633 -8.32 -5.516 1 98.62 102 LYS B O 1
ATOM 1985 N N . TYR B 1 103 ? -12.453 -9.633 -3.852 1 98.38 103 TYR B N 1
ATOM 1986 C CA . TYR B 1 103 ? -13.695 -9.969 -4.539 1 98.38 103 TYR B CA 1
ATOM 1987 C C . TYR B 1 103 ? -14.906 -9.648 -3.67 1 98.38 103 TYR B C 1
ATOM 1989 O O . TYR B 1 103 ? -14.891 -9.891 -2.459 1 98.38 103 TYR B O 1
ATOM 1997 N N . GLU B 1 104 ? -15.875 -9.078 -4.316 1 97.56 104 GLU B N 1
ATOM 1998 C CA . GLU B 1 104 ? -17.109 -8.828 -3.57 1 97.56 104 GLU B CA 1
ATOM 1999 C C . GLU B 1 104 ? -17.625 -10.102 -2.904 1 97.56 104 GLU B C 1
ATOM 2001 O O . GLU B 1 104 ? -17.641 -11.164 -3.523 1 97.56 104 GLU B O 1
ATOM 2006 N N . ASN B 1 105 ? -17.953 -10 -1.644 1 96.62 105 ASN B N 1
ATOM 2007 C CA . ASN B 1 105 ? -18.453 -11.086 -0.821 1 96.62 105 ASN B CA 1
ATOM 2008 C C . ASN B 1 105 ? -17.359 -12.102 -0.495 1 96.62 105 ASN B C 1
ATOM 2010 O O . ASN B 1 105 ? -17.641 -13.18 0.03 1 96.62 105 ASN B O 1
ATOM 2014 N N . GLY B 1 106 ? -16.141 -11.852 -0.857 1 97.25 106 GLY B N 1
ATOM 2015 C CA . GLY B 1 106 ? -15 -12.688 -0.498 1 97.25 106 GLY B CA 1
ATOM 2016 C C . GLY B 1 106 ? -14.328 -12.258 0.791 1 97.25 106 GLY B C 1
ATOM 2017 O O . GLY B 1 106 ? -14.859 -11.43 1.532 1 97.25 106 GLY B O 1
ATOM 2018 N N . PRO B 1 107 ? -13.188 -12.805 1.052 1 97.62 107 PRO B N 1
ATOM 2019 C CA . PRO B 1 107 ? -12.484 -12.484 2.299 1 97.62 107 PRO B CA 1
ATOM 2020 C C . PRO B 1 107 ? -12.172 -11 2.436 1 97.62 107 PRO B C 1
ATOM 2022 O O . PRO B 1 107 ? -11.648 -10.383 1.501 1 97.62 107 PRO B O 1
ATOM 2025 N N . ASP B 1 108 ? -12.57 -10.445 3.564 1 97.19 108 ASP B N 1
ATOM 2026 C CA . ASP B 1 108 ? -12.211 -9.109 4.027 1 97.19 108 ASP B CA 1
ATOM 2027 C C . ASP B 1 108 ? -12.742 -8.039 3.072 1 97.19 108 ASP B C 1
ATOM 2029 O O . ASP B 1 108 ? -12.234 -6.918 3.043 1 97.19 108 ASP B O 1
ATOM 2033 N N . TRP B 1 109 ? -13.688 -8.352 2.219 1 97.44 109 TRP B N 1
ATOM 2034 C CA . TRP B 1 109 ? -14.281 -7.324 1.37 1 97.44 109 TRP B CA 1
ATOM 2035 C C . TRP B 1 109 ? -14.812 -6.164 2.209 1 97.44 109 TRP B C 1
ATOM 2037 O O . TRP B 1 109 ? -15.461 -6.379 3.232 1 97.44 109 TRP B O 1
ATOM 2047 N N . GLY B 1 110 ? -14.523 -4.949 1.767 1 95.88 110 GLY B N 1
ATOM 2048 C CA . GLY B 1 110 ? -15.031 -3.773 2.459 1 95.88 110 GLY B CA 1
ATOM 2049 C C . GLY B 1 110 ? -14.031 -3.184 3.438 1 95.88 110 GLY B C 1
ATOM 2050 O O . GLY B 1 110 ? -14.266 -2.113 4.004 1 95.88 110 GLY B O 1
ATOM 2051 N N . GLY B 1 111 ? -12.875 -3.832 3.586 1 95 111 GLY B N 1
ATOM 2052 C CA . GLY B 1 111 ? -11.797 -3.395 4.457 1 95 111 GLY B CA 1
ATOM 2053 C C . GLY B 1 111 ? -10.445 -3.947 4.051 1 95 111 GLY B C 1
ATOM 2054 O O . GLY B 1 111 ? -10.328 -4.637 3.037 1 95 111 GLY B O 1
ATOM 2055 N N . PRO B 1 112 ? -9.461 -3.662 4.828 1 95.62 112 PRO B N 1
ATOM 2056 C CA . PRO B 1 112 ? -8.125 -4.156 4.508 1 95.62 112 PRO B CA 1
ATOM 2057 C C . PRO B 1 112 ? -8.039 -5.684 4.508 1 95.62 112 PRO B C 1
ATOM 2059 O O . PRO B 1 112 ? -8.68 -6.34 5.336 1 95.62 112 PRO B O 1
ATOM 2062 N N . PHE B 1 113 ? -7.215 -6.203 3.619 1 97.19 113 PHE B N 1
ATOM 2063 C CA . PHE B 1 113 ? -6.961 -7.641 3.643 1 97.19 113 PHE B CA 1
ATOM 2064 C C . PHE B 1 113 ? -6.258 -8.047 4.934 1 97.19 113 PHE B C 1
ATOM 2066 O O . PHE B 1 113 ? -5.52 -7.25 5.52 1 97.19 113 PHE B O 1
ATOM 2073 N N . LYS B 1 114 ? -6.473 -9.258 5.297 1 94.31 114 LYS B N 1
ATOM 2074 C CA . LYS B 1 114 ? -5.871 -9.781 6.52 1 94.31 114 LYS B CA 1
ATOM 2075 C C . LYS B 1 114 ? -5.031 -11.023 6.227 1 94.31 114 LYS B C 1
ATOM 2077 O O . LYS B 1 114 ? -5.352 -11.797 5.324 1 94.31 114 LYS B O 1
ATOM 2082 N N . ASP B 1 115 ? -3.998 -11.219 7.031 1 91.06 115 ASP B N 1
ATOM 2083 C CA . ASP B 1 115 ? -3.096 -12.344 6.836 1 91.06 115 ASP B CA 1
ATOM 2084 C C . ASP B 1 115 ? -3.178 -13.328 8.008 1 91.06 115 ASP B C 1
ATOM 2086 O O . ASP B 1 115 ? -2.33 -14.211 8.141 1 91.06 115 ASP B O 1
ATOM 2090 N N . ASP B 1 116 ? -4.059 -13.156 8.836 1 88.88 116 ASP B N 1
ATOM 2091 C CA . ASP B 1 116 ? -4.137 -13.984 10.039 1 88.88 116 ASP B CA 1
ATOM 2092 C C . ASP B 1 116 ? -5.258 -15.016 9.922 1 88.88 116 ASP B C 1
ATOM 2094 O O . ASP B 1 116 ? -5.68 -15.602 10.922 1 88.88 116 ASP B O 1
ATOM 2098 N N . ARG B 1 117 ? -5.656 -15.297 8.766 1 89.5 117 ARG B N 1
ATOM 2099 C CA . ARG B 1 117 ? -6.656 -16.328 8.508 1 89.5 117 ARG B CA 1
ATOM 2100 C C . ARG B 1 117 ? -6.004 -17.688 8.297 1 89.5 117 ARG B C 1
ATOM 2102 O O . ARG B 1 117 ? -4.793 -17.766 8.078 1 89.5 117 ARG B O 1
ATOM 2109 N N . THR B 1 118 ? -6.883 -18.797 8.422 1 94.62 118 THR B N 1
ATOM 2110 C CA . THR B 1 118 ? -6.402 -20.094 7.977 1 94.62 118 THR B CA 1
ATOM 2111 C C . THR B 1 118 ? -6.027 -20.047 6.496 1 94.62 118 THR B C 1
ATOM 2113 O O . THR B 1 118 ? -6.844 -19.672 5.652 1 94.62 118 THR B O 1
ATOM 2116 N N . PRO B 1 119 ? -4.887 -20.453 6.199 1 97.19 119 PRO B N 1
ATOM 2117 C CA . PRO B 1 119 ? -4.434 -20.312 4.812 1 97.19 119 PRO B CA 1
ATOM 2118 C C . PRO B 1 119 ? -5.156 -21.266 3.863 1 97.19 119 PRO B C 1
ATOM 2120 O O . PRO B 1 119 ? -5.469 -22.406 4.238 1 97.19 119 PRO B O 1
ATOM 2123 N N . VAL B 1 120 ? -5.457 -20.797 2.762 1 98.19 120 VAL B N 1
ATOM 2124 C CA . VAL B 1 120 ? -5.91 -21.641 1.653 1 98.19 120 VAL B CA 1
ATOM 2125 C C . VAL B 1 120 ? -4.711 -22.078 0.814 1 98.19 120 VAL B C 1
ATOM 2127 O O . VAL B 1 120 ? -4.066 -21.25 0.163 1 98.19 120 VAL B O 1
ATOM 2130 N N . ILE B 1 121 ? -4.449 -23.375 0.814 1 98.19 121 ILE B N 1
ATOM 2131 C CA . ILE B 1 121 ? -3.324 -23.953 0.092 1 98.19 121 ILE B CA 1
ATOM 2132 C C . ILE B 1 121 ? -3.836 -24.75 -1.11 1 98.19 121 ILE B C 1
ATOM 2134 O O . ILE B 1 121 ? -4.801 -25.5 -0.997 1 98.19 121 ILE B O 1
ATOM 2138 N N . LEU B 1 122 ? -3.168 -24.578 -2.215 1 98.31 122 LEU B N 1
ATOM 2139 C CA . LEU B 1 122 ? -3.607 -25.203 -3.459 1 98.31 122 LEU B CA 1
ATOM 2140 C C . LEU B 1 122 ? -2.744 -26.422 -3.797 1 98.31 122 LEU B C 1
ATOM 2142 O O . LEU B 1 122 ? -1.71 -26.641 -3.164 1 98.31 122 LEU B O 1
ATOM 2146 N N . SER B 1 123 ? -3.223 -27.172 -4.773 1 98.31 123 SER B N 1
ATOM 2147 C CA . SER B 1 123 ? -2.367 -28.219 -5.309 1 98.31 123 SER B CA 1
ATOM 2148 C C . SER B 1 123 ? -1.197 -27.641 -6.094 1 98.31 123 SER B C 1
ATOM 2150 O O . SER B 1 123 ? -1.289 -26.531 -6.621 1 98.31 123 SER B O 1
ATOM 2152 N N . GLU B 1 124 ? -0.102 -28.375 -6.137 1 97.75 124 GLU B N 1
ATOM 2153 C CA . GLU B 1 124 ? 1.058 -27.922 -6.891 1 97.75 124 GLU B CA 1
ATOM 2154 C C . GLU B 1 124 ? 0.691 -27.625 -8.344 1 97.75 124 GLU B C 1
ATOM 2156 O O . GLU B 1 124 ? 1.169 -26.656 -8.93 1 97.75 124 GLU B O 1
ATOM 2161 N N . GLU B 1 125 ? -0.149 -28.422 -8.93 1 98.38 125 GLU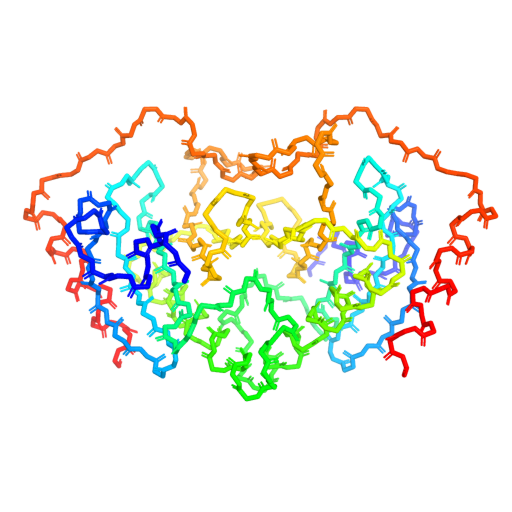 B N 1
ATOM 2162 C CA . GLU B 1 125 ? -0.59 -28.234 -10.312 1 98.38 125 GLU B CA 1
ATOM 2163 C C . GLU B 1 125 ? -1.306 -26.891 -10.477 1 98.38 125 GLU B C 1
ATOM 2165 O O . GLU B 1 125 ? -1.111 -26.188 -11.477 1 98.38 125 GLU B O 1
ATOM 2170 N N . GLU B 1 126 ? -2.141 -26.562 -9.531 1 98.56 126 GLU B N 1
ATOM 2171 C CA . GLU B 1 126 ? -2.875 -25.297 -9.594 1 98.56 126 GLU B CA 1
ATOM 2172 C C . GLU B 1 126 ? -1.936 -24.109 -9.461 1 98.56 126 GLU B C 1
ATOM 2174 O O . GLU B 1 126 ? -2.127 -23.078 -10.117 1 98.56 126 GLU B O 1
ATOM 2179 N N . TYR B 1 127 ? -0.942 -24.203 -8.578 1 98.62 127 TYR B N 1
ATOM 2180 C CA . TYR B 1 127 ? 0.055 -23.141 -8.484 1 98.62 127 TYR B CA 1
ATOM 2181 C C . TYR B 1 127 ? 0.76 -22.938 -9.82 1 98.62 127 TYR B C 1
ATOM 2183 O O . TYR B 1 127 ? 0.913 -21.797 -10.281 1 98.62 127 TYR B O 1
ATOM 2191 N N . ILE B 1 128 ? 1.191 -24.016 -10.406 1 98.38 128 ILE B N 1
ATOM 2192 C CA . ILE B 1 128 ? 1.897 -23.953 -11.68 1 98.38 128 ILE B CA 1
ATOM 2193 C C . ILE B 1 128 ? 1.004 -23.297 -12.734 1 98.38 128 ILE B C 1
ATOM 2195 O O . ILE B 1 128 ? 1.451 -22.422 -13.484 1 98.38 128 ILE B O 1
ATOM 2199 N N . ARG B 1 129 ? -0.238 -23.672 -12.766 1 98.69 129 ARG B N 1
ATOM 2200 C CA . ARG B 1 129 ? -1.192 -23.125 -13.719 1 98.69 129 ARG B CA 1
ATOM 2201 C C . ARG B 1 129 ? -1.353 -21.625 -13.531 1 98.69 129 ARG B C 1
ATOM 2203 O O . ARG B 1 129 ? -1.323 -20.859 -14.5 1 98.69 129 ARG B O 1
ATOM 2210 N N . ARG B 1 130 ? -1.538 -21.188 -12.312 1 98.81 130 ARG B N 1
ATOM 2211 C CA . ARG B 1 130 ? -1.715 -19.766 -12.031 1 98.81 130 ARG B CA 1
ATOM 2212 C C . ARG B 1 130 ? -0.462 -18.969 -12.391 1 98.81 130 ARG B C 1
ATOM 2214 O O . ARG B 1 130 ? -0.553 -17.891 -12.969 1 98.81 130 ARG B O 1
ATOM 2221 N N . VAL B 1 131 ? 0.665 -19.531 -12.008 1 98.81 131 VAL B N 1
ATOM 2222 C CA . VAL B 1 131 ? 1.925 -18.859 -12.312 1 98.81 131 VAL B CA 1
ATOM 2223 C C . VAL B 1 131 ? 2.049 -18.656 -13.82 1 98.81 131 VAL B C 1
ATOM 2225 O O . VAL B 1 131 ? 2.4 -17.562 -14.281 1 98.81 131 VAL B O 1
ATOM 2228 N N . GLU B 1 132 ? 1.766 -19.672 -14.594 1 98.62 132 GLU B N 1
ATOM 2229 C CA . GLU B 1 132 ? 1.874 -19.594 -16.047 1 98.62 132 GLU B CA 1
ATOM 2230 C C . GLU B 1 132 ? 0.889 -18.578 -16.625 1 98.62 132 GLU B C 1
ATOM 2232 O O . GLU B 1 132 ? 1.233 -17.812 -17.516 1 98.62 132 GLU B O 1
ATOM 2237 N N . GLN B 1 133 ? -0.302 -18.578 -16.109 1 98.75 133 GLN B N 1
ATOM 2238 C CA . GLN B 1 133 ? -1.312 -17.641 -16.578 1 98.75 133 GLN B CA 1
ATOM 2239 C C . GLN B 1 133 ? -0.887 -16.188 -16.297 1 98.75 133 GLN B C 1
ATOM 2241 O O . GLN B 1 133 ? -1.004 -15.328 -17.172 1 98.75 133 GLN B O 1
ATOM 2246 N N . ILE B 1 134 ? -0.426 -15.945 -15.07 1 98.81 134 ILE B N 1
ATOM 2247 C CA . ILE B 1 134 ? -0.008 -14.602 -14.695 1 98.81 134 ILE B CA 1
ATOM 2248 C C . ILE B 1 134 ? 1.193 -14.18 -15.539 1 98.81 134 ILE B C 1
ATOM 2250 O O . ILE B 1 134 ? 1.235 -13.055 -16.047 1 98.81 134 ILE B O 1
ATOM 2254 N N . ARG B 1 135 ? 2.141 -15.094 -15.656 1 98.5 135 ARG B N 1
ATOM 2255 C CA . ARG B 1 135 ? 3.357 -14.805 -16.406 1 98.5 135 ARG B CA 1
ATOM 2256 C C . ARG B 1 135 ? 3.031 -14.391 -17.844 1 98.5 135 ARG B C 1
ATOM 2258 O O . ARG B 1 135 ? 3.674 -13.5 -18.391 1 98.5 135 ARG B O 1
ATOM 2265 N N . GLU B 1 136 ? 2.045 -15.016 -18.469 1 98 136 GLU B N 1
ATOM 2266 C CA . GLU B 1 136 ? 1.64 -14.734 -19.844 1 98 136 GLU B CA 1
ATOM 2267 C C . GLU B 1 136 ? 1.151 -13.297 -19.984 1 98 136 GLU B C 1
ATOM 2269 O O . GLU B 1 136 ? 1.29 -12.688 -21.047 1 98 136 GLU B O 1
ATOM 2274 N N . HIS B 1 137 ? 0.631 -12.758 -18.906 1 98.06 137 HIS B N 1
ATOM 2275 C CA . HIS B 1 137 ? 0.075 -11.406 -18.969 1 98.06 137 HIS B CA 1
ATOM 2276 C C . HIS B 1 137 ? 1.09 -10.367 -18.5 1 98.06 137 HIS B C 1
ATOM 2278 O O . HIS B 1 137 ? 0.81 -9.172 -18.516 1 98.06 137 HIS B O 1
ATOM 2284 N N . LEU B 1 138 ? 2.227 -10.805 -17.969 1 96.94 138 LEU B N 1
ATOM 2285 C CA . LEU B 1 138 ? 3.293 -9.875 -17.594 1 96.94 138 LEU B CA 1
ATOM 2286 C C . LEU B 1 138 ? 4.176 -9.555 -18.797 1 96.94 138 LEU B C 1
ATOM 2288 O O . LEU B 1 138 ? 4.855 -8.531 -18.828 1 96.94 138 LEU B O 1
ATOM 2292 N N . THR B 1 139 ? 4.289 -10.414 -19.844 1 77.38 139 THR B N 1
ATOM 2293 C CA . THR B 1 139 ? 5.082 -10.281 -21.062 1 77.38 139 THR B CA 1
ATOM 2294 C C . THR B 1 139 ? 4.32 -9.484 -22.125 1 77.38 139 THR B C 1
ATOM 2296 O O . THR B 1 139 ? 3.088 -9.523 -22.156 1 77.38 139 THR B O 1
#

Secondary structure (DSSP, 8-state):
-TT-HHHHTSHHHHHHEEEEEEETTEEEEEES--SSTT-EEEEE-SS----GGGS-HHHHHHHHHHHHHHHHHHHHHH--SEEEEEE--SSS-S-EEEEEEE-TTSTTTTS---S-SPP----HHHHHHHHHHHHHHH-/-TT-HHHHTSHHHHHHEEEEEEETTEEEEEES--SSTT-EEEEE-SS----GGGS-HHHHHHHHHHHHHHHHHHHHHH--SEEEEEE--SSS-S-EEEEEEE-TTSTTTTS---S-SPP----HHHHHHHHHHHHHHH-

Foldseek 3Di:
DPDQCLQVVDDVVVVFWAWQDDFVQWTKTHGQQPLFPLKIKIFRRPDFDQDLVVDDPVSNVRSVVLLVLLLVLCCVQPVAPDWDWDFDCPPNRRTMIITGGHHVVGAPPPHDHDDPDDGDGDDPVVSVVSSVSSSVSSD/DPDQCLQVVDDVVVVFWAWQDDFVQWTKTHGQQPLFPLKIKIFRRPDFDQDLVVDDPVSNVRSVVLLVLLLVLCCVQPVAPDWDWDFDCPPNRRTMIITGGHHVVGAPPPHDHDDPDDGDGDDPVVSVVSSVSSSVSSD

InterPro domains:
  IPR011146 HIT-like domain [PF01230] (37-104)
  IPR011146 HIT-like domain [PS51084] (5-109)
  IPR036265 HIT-like superfamily [G3DSA:3.30.428.10] (9-139)
  IPR036265 HIT-like superfamily [SSF54197] (1-138)

Organism: NCBI:txid592978

Solvent-accessible surface area (backbone atoms only — not comparable to full-atom values): 15208 Å² total; per-residue (Å²): 134,92,87,44,47,79,82,64,65,44,69,69,40,55,71,48,27,44,82,53,50,75,42,90,49,23,36,34,26,42,39,45,57,36,64,38,64,74,20,26,38,39,30,54,64,79,59,91,41,60,49,66,54,79,43,53,69,68,56,42,32,40,39,52,48,42,49,20,43,50,51,44,17,44,40,72,73,67,58,48,78,41,56,30,38,35,29,57,38,66,76,63,34,58,38,40,33,40,39,33,35,29,36,84,91,41,74,48,52,73,53,70,79,76,86,84,62,82,69,35,74,72,55,72,69,55,52,52,51,50,40,53,55,39,44,61,51,66,104,134,91,86,44,47,80,81,65,64,44,68,70,40,56,73,49,28,44,82,52,49,76,43,90,50,22,36,35,26,42,39,46,58,36,64,37,66,73,21,28,37,39,29,55,63,79,58,93,40,61,50,66,54,80,43,54,70,68,55,43,32,39,39,51,47,44,51,20,43,50,51,44,16,45,39,73,74,68,58,49,78,40,58,31,37,35,29,56,40,69,75,62,34,58,36,41,33,42,40,35,37,29,36,86,90,41,74,47,53,72,54,72,81,76,86,85,62,84,70,36,75,73,56,72,68,55,52,52,51,50,40,53,56,39,43,61,51,68,105